Protein 3ULJ (pdb70)

Foldseek 3Di:
DDKWKFKAFFQDKDLVVFKGWGFTQGTPRHGDPHTDIEIEGQVQFFDDDRGIADHGAIKIFIWDQDPVGIYTRHIAGPPRHGHDDDD/DVDDDKWKFKFFFQDKDLVVQKGWGFTQGTPNRGDPHTDIEIEGQVQFFDDDRGIAAGGAIKIFIWDQDPVGIYTNHIAHPPRHGHDHHD

Nearest PDB structures (foldseek):
  4a76-assembly3_E  TM=9.888E-01  e=3.607E-15  Xenopus tropicalis
  4a4i-assembly1_A  TM=9.992E-01  e=1.138E-14  Homo sapiens
  3ts2-assembly1_B  TM=9.779E-01  e=1.491E-13  Mus musculus
  5udz-assembly2_B  TM=9.769E-01  e=5.251E-13  Homo sapiens
  3trz-assembly3_F  TM=9.762E-01  e=3.196E-12  Mus musculus

CATH classification: 2.40.50.140

Radius of gyration: 17.91 Å; Cα contacts (8 Å, |Δi|>4): 507; chains: 2; bounding box: 42×47×40 Å

Organism: Xenopus tropicalis (NCBI:txid8364)

InterPro domains:
  IPR001878 Zinc finger, CCHC-type [PF00098] (131-145)
  IPR001878 Zinc finger, CCHC-type [PS50158] (131-145)
  IPR001878 Zinc finger, CCHC-type [SM00343] (131-147)
  IPR001878 Zinc finger, CCHC-type [SM00343] (153-169)
  IPR002059 Cold-shock protein Csp, DNA-binding [PF00313] (35-104)
  IPR002059 Cold-shock protein Csp, DNA-binding [PR00050] (35-50)
  IPR002059 Cold-shock protein Csp, DNA-binding [PR00050] (78-96)
  IPR002059 Cold-shock protein Csp, DNA-binding [PS51857] (32-104)
  IPR002059 Cold-shock protein Csp, DNA-binding [cd04458] (35-104)
  IPR011129 Cold-shock domain [SM00357] (34-105)
  IPR012340 Nucleic acid-binding, OB-fold [G3DSA:2.40.50.140] (24-113)
  IPR012340 Nucleic acid-binding, OB-fold [SSF50249] (32-103)
  IPR036875 Zinc finger, CCHC-type superfamily [SSF57756] (125-170)
  IPR051373 Lin-28 homolog RNA-binding protein [PTHR46109] (3-253)
  IPR054081 Lin-28A-like, second zinc knuckle [PF21890] (151-182)

B-factor: mean 16.85, std 11.48, range [4.29, 84.75]

Structure (mmCIF, N/CA/C/O backbone):
data_3ULJ
#
_entry.id   3ULJ
#
_cell.length_a   52.620
_cell.length_b   52.620
_cell.length_c   137.336
_cell.angle_alpha   90.000
_cell.angle_beta   90.000
_cell.angle_gamma   120.000
#
_symmetry.space_group_name_H-M   'P 31 2 1'
#
loop_
_entity.id
_entity.type
_entity.pdbx_description
1 polymer 'Lin28b, DNA-binding protein'
2 non-polymer 'ACETATE ION'
3 non-polymer GLYCEROL
4 water water
#
loop_
_atom_site.group_PDB
_atom_site.id
_atom_site.type_symbol
_atom_site.label_atom_id
_atom_site.label_alt_id
_atom_site.label_comp_id
_atom_site.label_asym_id
_atom_site.label_entity_id
_atom_site.label_seq_id
_atom_site.pdbx_PDB_ins_code
_atom_site.Cartn_x
_atom_site.Cartn_y
_atom_site.Cartn_z
_atom_site.occupancy
_atom_site.B_iso_or_equiv
_atom_site.auth_seq_id
_atom_site.auth_comp_id
_atom_site.auth_asym_id
_atom_site.auth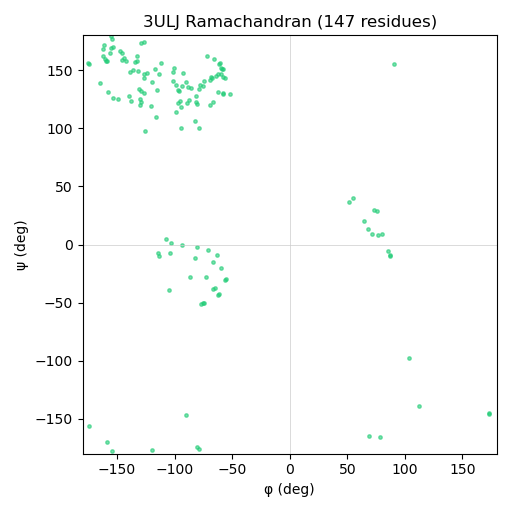_atom_id
_atom_site.pdbx_PDB_model_num
ATOM 1 N N . PRO A 1 4 ? -22.669 39.498 1.111 0.50 24.80 28 PRO A N 1
ATOM 2 C CA . PRO A 1 4 ? -21.977 38.250 1.421 0.50 23.11 28 PRO A CA 1
ATOM 3 C C . PRO A 1 4 ? -22.263 37.741 2.833 0.50 17.87 28 PRO A C 1
ATOM 4 O O . PRO A 1 4 ? -22.534 38.503 3.742 0.50 20.68 28 PRO A O 1
ATOM 8 N N . GLN A 1 5 ? -22.230 36.433 3.003 1.00 18.10 29 GLN A N 1
ATOM 9 C CA . GLN A 1 5 ? -22.340 35.828 4.324 1.00 13.24 29 GLN A CA 1
ATOM 10 C C . GLN A 1 5 ? -21.329 36.449 5.293 1.00 11.60 29 GLN A C 1
ATOM 11 O O . GLN A 1 5 ? -20.135 36.511 5.005 1.00 13.09 29 GLN A O 1
ATOM 17 N N . VAL A 1 6 ? -21.813 36.875 6.449 1.00 11.20 30 VAL A N 1
ATOM 18 C CA . VAL A 1 6 ? -20.927 37.343 7.496 1.00 10.46 30 VAL A CA 1
ATOM 19 C C . VAL A 1 6 ? -20.384 36.125 8.245 1.00 9.02 30 VAL A C 1
ATOM 20 O O . VAL A 1 6 ? -21.158 35.272 8.688 1.00 10.64 30 VAL A O 1
ATOM 24 N N . LEU A 1 7 ? -19.064 36.063 8.372 1.00 8.92 31 LEU A N 1
ATOM 25 C CA . LEU A 1 7 ? -18.335 34.987 9.011 1.00 8.48 31 LEU A CA 1
ATOM 26 C C . LEU A 1 7 ? -17.717 35.508 10.293 1.00 8.23 31 LEU A C 1
ATOM 27 O O . LEU A 1 7 ? -17.469 36.712 10.421 1.00 8.88 31 LEU A O 1
ATOM 32 N N . ARG A 1 8 ? -17.437 34.621 11.241 1.00 8.11 32 ARG A N 1
ATOM 33 C CA A ARG A 1 8 ? -16.906 34.954 12.557 0.50 8.60 32 ARG A CA 1
ATOM 34 C CA B ARG A 1 8 ? -16.867 35.003 12.519 0.50 8.39 32 ARG A CA 1
ATOM 35 C C . ARG A 1 8 ? -15.598 34.223 12.806 1.00 7.55 32 ARG A C 1
ATOM 36 O O . ARG A 1 8 ? -15.514 33.009 12.544 1.00 8.70 32 ARG A O 1
ATOM 51 N N . GLY A 1 9 ? -14.616 34.906 13.361 1.00 7.91 33 GLY A N 1
ATOM 52 C CA . GLY A 1 9 ? -13.385 34.264 13.746 1.00 8.82 33 GLY A CA 1
ATOM 53 C C . GLY A 1 9 ? -12.678 35.001 14.845 1.00 7.38 33 GLY A C 1
ATOM 54 O O . GLY A 1 9 ? -13.127 36.042 15.331 1.00 8.04 33 GLY A O 1
ATOM 55 N N . SER A 1 10 ? -11.546 34.439 15.240 1.00 7.56 34 SER A N 1
ATOM 56 C CA . SER A 1 10 ? -10.689 35.094 16.217 1.00 7.66 34 SER A CA 1
ATOM 57 C C . SER A 1 10 ? -9.241 34.768 15.878 1.00 7.32 34 SER A C 1
ATOM 58 O O . SER A 1 10 ? -8.967 33.864 15.071 1.00 7.81 34 SER A O 1
ATOM 61 N N . GLY A 1 11 ? -8.326 35.519 16.455 1.00 7.14 35 GLY A N 1
ATOM 62 C CA . GLY A 1 11 ? -6.932 35.337 16.154 1.00 8.08 35 GLY A CA 1
ATOM 63 C C . GLY A 1 11 ? -6.126 36.426 16.803 1.00 7.02 35 GLY A C 1
ATOM 64 O O . GLY A 1 11 ? -6.474 36.902 17.889 1.00 7.86 35 GLY A O 1
ATOM 65 N N . HIS A 1 12 ? -5.057 36.836 16.138 1.00 7.51 36 HIS A N 1
ATOM 66 C CA . HIS A 1 12 ? -4.219 37.907 16.656 1.00 7.50 36 HIS A CA 1
ATOM 67 C C . HIS A 1 12 ? -3.717 38.757 15.515 1.00 7.41 36 HIS A C 1
ATOM 68 O O . HIS A 1 12 ? -3.699 38.331 14.354 1.00 8.18 36 HIS A O 1
ATOM 75 N N . CYS A 1 13 ? -3.282 39.972 15.827 1.00 7.69 37 CYS A N 1
ATOM 76 C CA . CYS A 1 13 ? -2.707 40.821 14.790 1.00 7.76 37 CYS A CA 1
ATOM 77 C C . CYS A 1 13 ? -1.363 40.260 14.329 1.00 7.84 37 CYS A C 1
ATOM 78 O O . CYS A 1 13 ? -0.453 40.070 15.125 1.00 9.08 37 CYS A O 1
ATOM 81 N N . LYS A 1 14 ? -1.279 39.944 13.045 1.00 8.02 38 LYS A N 1
ATOM 82 C CA . LYS A 1 14 ? -0.045 39.464 12.446 1.00 8.31 38 LYS A CA 1
ATOM 83 C C . LYS A 1 14 ? 0.948 40.613 12.249 1.00 8.49 38 LYS A C 1
ATOM 84 O O . LYS A 1 14 ? 2.102 40.524 12.660 1.00 10.59 38 LYS A O 1
ATOM 90 N N . TRP A 1 15 ? 0.489 41.693 11.636 1.00 8.12 39 TRP A N 1
ATOM 91 C CA . TRP A 1 15 ? 1.230 42.932 11.479 1.00 8.35 39 TRP A CA 1
ATOM 92 C C . TRP A 1 15 ? 0.217 44.007 11.148 1.00 7.88 39 TRP A C 1
ATOM 93 O O . TRP A 1 15 ? -0.909 43.734 10.720 1.00 8.13 39 TRP A O 1
ATOM 104 N N . PHE A 1 16 ? 0.625 45.259 11.328 1.00 8.70 40 PHE A N 1
ATOM 105 C CA . PHE A 1 16 ? -0.229 46.385 11.010 1.00 8.57 40 PHE A CA 1
ATOM 106 C C . PHE A 1 16 ? 0.614 47.557 10.581 1.00 9.63 40 PHE A C 1
ATOM 107 O O . PHE A 1 16 ? 1.506 47.947 11.308 1.00 14.13 40 PHE A O 1
ATOM 115 N N . ASN A 1 17 ? 0.321 48.081 9.401 1.00 9.02 41 ASN A N 1
ATOM 116 C CA . ASN A 1 17 ? 1.006 49.230 8.853 1.00 10.29 41 ASN A CA 1
ATOM 117 C C . ASN A 1 17 ? 0.175 50.463 9.215 1.00 9.24 41 ASN A C 1
ATOM 118 O O . ASN A 1 17 ? -0.841 50.771 8.602 1.00 9.72 41 ASN A O 1
ATOM 123 N N . VAL A 1 18 ? 0.612 51.165 10.254 1.00 10.49 42 VAL A N 1
ATOM 124 C CA . VAL A 1 18 ? -0.126 52.286 10.789 1.00 10.64 42 VAL A CA 1
ATOM 125 C C . VAL A 1 18 ? -0.277 53.401 9.759 1.00 9.78 42 VAL A C 1
ATOM 126 O O . VAL A 1 18 ? -1.367 53.969 9.585 1.00 11.29 42 VAL A O 1
ATOM 130 N N . ARG A 1 19 ? 0.799 53.701 9.056 1.00 10.24 43 ARG A N 1
ATOM 131 C CA A ARG A 1 19 ? 0.784 54.734 8.058 0.50 10.22 43 ARG A CA 1
ATOM 132 C CA B ARG A 1 19 ? 0.767 54.755 8.067 0.50 10.41 43 ARG A CA 1
ATOM 133 C C . ARG A 1 19 ? -0.217 54.453 6.942 1.00 9.64 43 ARG A C 1
ATOM 134 O O . ARG A 1 19 ? -0.975 55.329 6.518 1.00 10.71 43 ARG A O 1
ATOM 149 N N . MET A 1 20 ? -0.210 53.219 6.441 1.00 10.14 44 MET A N 1
ATOM 150 C CA . MET A 1 20 ? -1.082 52.866 5.334 1.00 10.63 44 MET A CA 1
ATOM 151 C C . MET A 1 20 ? -2.496 52.530 5.770 1.00 9.74 44 MET A C 1
ATOM 152 O O . MET A 1 20 ? -3.382 52.429 4.916 1.00 11.19 44 MET A O 1
ATOM 157 N N . GLY A 1 21 ? -2.711 52.369 7.071 1.00 9.77 45 GLY A N 1
ATOM 158 C CA . GLY A 1 21 ? -4.039 52.130 7.590 1.00 9.32 45 GLY A CA 1
ATOM 159 C C . GLY A 1 21 ? -4.589 50.748 7.386 1.00 8.64 45 GLY A C 1
ATOM 160 O O . GLY A 1 21 ? -5.808 50.574 7.322 1.00 9.20 45 GLY A O 1
ATOM 161 N N . PHE A 1 22 ? -3.733 49.731 7.322 1.00 8.12 46 PHE A N 1
ATOM 162 C CA . PHE A 1 22 ? -4.201 48.367 7.197 1.00 8.16 46 PHE A CA 1
ATOM 163 C C . PHE A 1 22 ? -3.171 47.391 7.707 1.00 7.79 46 PHE A C 1
ATOM 164 O O . PHE A 1 22 ? -1.997 47.716 7.863 1.00 8.40 46 PHE A O 1
ATOM 172 N N . GLY A 1 23 ? -3.643 46.164 7.921 1.00 8.25 47 GLY A N 1
ATOM 173 C CA . GLY A 1 23 ? -2.784 45.102 8.374 1.00 8.17 47 GLY A CA 1
ATOM 174 C C . GLY A 1 23 ? -3.391 43.750 8.056 1.00 7.14 47 GLY A C 1
ATOM 175 O O . GLY A 1 23 ? -4.365 43.648 7.303 1.00 7.46 47 GLY A O 1
ATOM 176 N N . PHE A 1 24 ? -2.773 42.723 8.623 1.00 6.97 48 PHE A N 1
ATOM 177 C CA . PHE A 1 24 ? -3.269 41.364 8.561 1.00 7.08 48 PHE A CA 1
ATOM 178 C C . PHE A 1 24 ? -3.540 40.861 9.973 1.00 6.93 48 PHE A C 1
ATOM 179 O O . PHE A 1 24 ? -2.733 41.071 10.886 1.00 7.78 48 PHE A O 1
ATOM 187 N N . ILE A 1 25 ? -4.640 40.133 10.097 1.00 7.03 49 ILE A N 1
ATOM 188 C CA . ILE A 1 25 ? -4.912 39.289 11.262 1.00 7.00 49 ILE A CA 1
ATOM 189 C C . ILE A 1 25 ? -4.537 37.867 10.867 1.00 6.95 49 ILE A C 1
ATOM 190 O O . ILE A 1 25 ? -4.830 37.421 9.757 1.00 7.91 49 ILE A O 1
ATOM 195 N N . SER A 1 26 ? -3.877 37.157 11.777 1.00 7.20 50 SER A N 1
ATOM 196 C CA A SER A 1 26 ? -3.734 35.715 11.655 0.60 7.99 50 SER A CA 1
ATOM 197 C CA B SER A 1 26 ? -3.701 35.710 11.695 0.40 7.01 50 SER A CA 1
ATOM 198 C C . SER A 1 26 ? -4.917 35.076 12.362 1.00 7.09 50 SER A C 1
ATOM 199 O O . SER A 1 26 ? -5.028 35.137 13.583 1.00 7.82 50 SER A O 1
ATOM 204 N N . MET A 1 27 ? -5.836 34.533 11.571 1.00 7.27 51 MET A N 1
ATOM 205 C CA . MET A 1 27 ? -7.025 33.902 12.096 1.00 7.08 51 MET A CA 1
ATOM 206 C C . MET A 1 27 ? -6.673 32.483 12.529 1.00 7.48 51 MET A C 1
ATOM 207 O O . MET A 1 27 ? -6.195 31.687 11.730 1.00 8.58 51 MET A O 1
ATOM 212 N N . THR A 1 28 ? -6.929 32.190 13.800 1.00 7.59 52 THR A N 1
ATOM 213 C CA . THR A 1 28 ? -6.583 30.907 14.401 1.00 8.03 52 THR A CA 1
ATOM 214 C C . THR A 1 28 ? -7.807 30.102 14.817 1.00 8.27 52 THR A C 1
ATOM 215 O O . THR A 1 28 ? -7.642 28.937 15.200 1.00 10.11 52 THR A O 1
ATOM 219 N N . SER A 1 29 ? -9.008 30.673 14.747 1.00 8.24 53 SER A N 1
ATOM 220 C CA A SER A 1 29 ? -10.226 29.899 14.923 0.25 8.44 53 SER A CA 1
ATOM 221 C CA B SER A 1 29 ? -10.267 29.974 15.046 0.25 8.37 53 SER A CA 1
ATOM 222 C CA C SER A 1 29 ? -10.268 30.005 15.085 0.50 8.31 53 SER A CA 1
ATOM 223 C C . SER A 1 29 ? -11.364 30.555 14.165 1.00 7.92 53 SER A C 1
ATOM 224 O O . SER A 1 29 ? -11.345 31.747 13.852 1.00 8.04 53 SER A O 1
ATOM 231 N N . ARG A 1 30 ? -12.339 29.715 13.813 1.00 8.20 54 ARG A N 1
ATOM 232 C CA . ARG A 1 30 ? -13.527 30.096 13.057 1.00 8.01 54 ARG A CA 1
ATOM 233 C C . ARG A 1 30 ? -14.739 29.582 13.794 1.00 8.26 54 ARG A C 1
ATOM 234 O O . ARG A 1 30 ? -14.834 28.373 14.070 1.00 9.41 54 ARG A O 1
ATOM 242 N N . GLU A 1 31 ? -15.665 30.472 14.147 1.00 8.60 55 GLU A N 1
ATOM 243 C CA . GLU A 1 31 ? -16.872 30.061 14.857 1.00 8.84 55 GLU A CA 1
ATOM 244 C C . GLU A 1 31 ? -16.526 29.206 16.085 1.00 9.82 55 GLU A C 1
ATOM 245 O O . GLU A 1 31 ? -17.231 28.270 16.446 1.00 11.12 55 GLU A O 1
ATOM 251 N N . GLY A 1 32 ? -15.426 29.547 16.741 1.00 11.19 56 GLY A N 1
ATOM 252 C CA . GLY A 1 32 ? -14.992 28.855 17.933 1.00 13.12 56 GLY A CA 1
ATOM 253 C C . GLY A 1 32 ? -14.153 27.604 17.734 1.00 14.78 56 GLY A C 1
ATOM 254 O O . GLY A 1 32 ? -13.694 27.028 18.711 1.00 18.69 56 GLY A O 1
ATOM 255 N N . SER A 1 33 ? -13.970 27.168 16.500 1.00 13.00 57 SER A N 1
ATOM 256 C CA . SER A 1 33 ? -13.212 25.963 16.199 1.00 14.05 57 SER A CA 1
ATOM 257 C C . SER A 1 33 ? -11.791 26.291 15.814 1.00 13.02 57 SER A C 1
ATOM 258 O O . SER A 1 33 ? -11.575 27.051 14.867 1.00 11.90 57 SER A O 1
ATOM 261 N N . PRO A 1 34 ? -10.795 25.751 16.551 1.00 14.02 58 PRO A N 1
ATOM 262 C CA A PRO A 1 34 ? -9.421 26.110 16.200 0.50 13.43 58 PRO A CA 1
ATOM 263 C CA B PRO A 1 34 ? -9.397 26.057 16.242 0.50 14.49 58 PRO A CA 1
ATOM 264 C C . PRO A 1 34 ? -9.017 25.546 14.862 1.00 13.31 58 PRO A C 1
ATOM 265 O O . PRO A 1 34 ? -9.414 24.450 14.477 1.00 18.95 58 PRO A O 1
ATOM 272 N N . LEU A 1 35 ? -8.241 26.327 14.141 1.00 12.34 59 LEU A N 1
ATOM 273 C CA . LEU A 1 35 ? -7.707 25.926 12.843 1.00 12.91 59 LEU A CA 1
ATOM 274 C C . LEU A 1 35 ? -6.357 25.225 12.981 1.00 13.39 59 LEU A C 1
ATOM 275 O O . LEU A 1 35 ? -5.493 25.646 13.732 1.00 17.10 59 LEU A O 1
ATOM 280 N N . GLU A 1 36 ? -6.159 24.187 12.189 1.00 16.36 60 GLU A N 1
ATOM 281 C CA . GLU A 1 36 ? -4.871 23.531 12.091 1.00 18.30 60 GLU A CA 1
ATOM 282 C C . GLU A 1 36 ? -3.867 24.455 11.461 1.00 19.05 60 GLU A C 1
ATOM 283 O O . GLU A 1 36 ? -2.705 24.431 11.847 1.00 20.82 60 GLU A O 1
ATOM 289 N N . ASN A 1 37 ? -4.339 25.211 10.465 1.00 19.40 61 ASN A N 1
ATOM 290 C CA . ASN A 1 37 ? -3.547 26.074 9.616 1.00 18.98 61 ASN A CA 1
ATOM 291 C C . ASN A 1 37 ? -4.150 27.478 9.677 1.00 18.07 61 ASN A C 1
ATOM 292 O O . ASN A 1 37 ? -5.135 27.770 8.992 1.00 18.33 61 ASN A O 1
ATOM 297 N N . PRO A 1 38 ? -3.578 28.334 10.521 1.00 16.35 62 PRO A N 1
ATOM 298 C CA . PRO A 1 38 ? -4.018 29.759 10.507 1.00 15.25 62 PRO A CA 1
ATOM 299 C C . PRO A 1 38 ? -3.874 30.456 9.177 1.00 13.43 62 PRO A C 1
ATOM 300 O O . PRO A 1 38 ? -2.993 30.122 8.372 1.00 13.21 62 PRO A O 1
ATOM 304 N N . VAL A 1 39 ? -4.751 31.424 8.961 1.00 10.41 63 VAL A N 1
ATOM 305 C CA . VAL A 1 39 ? -4.871 32.045 7.683 1.00 9.16 63 VAL A CA 1
ATOM 306 C C . VAL A 1 39 ? -4.976 33.558 7.826 1.00 8.04 63 VAL A C 1
ATOM 307 O O . VAL A 1 39 ? -5.489 34.100 8.815 1.00 9.24 63 VAL A O 1
ATOM 311 N N . ASP A 1 40 ? -4.485 34.257 6.813 1.00 7.61 64 ASP A N 1
ATOM 312 C CA . ASP A 1 40 ? -4.512 35.700 6.816 1.00 7.43 64 ASP A CA 1
ATOM 313 C C . ASP A 1 40 ? -5.900 36.258 6.542 1.00 7.26 64 ASP A C 1
ATOM 314 O O . ASP A 1 40 ? -6.630 35.784 5.648 1.00 7.61 64 ASP A O 1
ATOM 319 N N . VAL A 1 41 ? -6.236 37.323 7.262 1.00 6.99 65 VAL A N 1
ATOM 320 C CA . VAL A 1 41 ? -7.453 38.105 7.051 1.00 6.97 65 VAL A CA 1
ATOM 321 C C . VAL A 1 41 ? -7.023 39.571 6.977 1.00 6.68 65 VAL A C 1
ATOM 322 O O . VAL A 1 41 ? -6.383 40.086 7.886 1.00 7.64 65 VAL A O 1
ATOM 326 N N . PHE A 1 42 ? -7.390 40.252 5.890 1.00 6.87 66 PHE A N 1
ATOM 327 C CA . PHE A 1 42 ? -7.075 41.678 5.759 1.00 7.06 66 PHE A CA 1
ATOM 328 C C . PHE A 1 42 ? -7.886 42.479 6.765 1.00 6.88 66 PHE A C 1
ATOM 329 O O . PHE A 1 42 ? -9.052 42.169 7.018 1.00 7.49 66 PHE A O 1
ATOM 337 N N . VAL A 1 43 ? -7.279 43.532 7.302 1.00 6.62 67 VAL A N 1
ATOM 338 C CA . VAL A 1 43 ? -8.001 44.441 8.177 1.00 7.67 67 VAL A CA 1
ATOM 339 C C . VAL A 1 43 ? -7.653 45.891 7.878 1.00 7.37 67 VAL A C 1
ATOM 340 O O . VAL A 1 43 ? -6.502 46.297 7.942 1.00 8.59 67 VAL A O 1
ATOM 344 N N . HIS A 1 44 ? -8.670 46.689 7.577 1.00 7.98 68 HIS A N 1
ATOM 345 C CA . HIS A 1 44 ? -8.514 48.119 7.389 1.00 8.10 68 HIS A CA 1
ATOM 346 C C . HIS A 1 44 ? -8.773 48.854 8.694 1.00 7.98 68 HIS A C 1
ATOM 347 O O . HIS A 1 44 ? -9.611 48.449 9.497 1.00 8.36 68 HIS A O 1
ATOM 354 N N . GLN A 1 45 ? -8.075 49.977 8.896 1.00 8.16 69 GLN A N 1
ATOM 355 C CA . GLN A 1 45 ? -8.209 50.739 10.145 1.00 8.52 69 GLN A CA 1
ATOM 356 C C . GLN A 1 45 ? -9.644 51.150 10.432 1.00 8.76 69 GLN A C 1
ATOM 357 O O . GLN A 1 45 ? -10.035 51.274 11.591 1.00 9.24 69 GLN A O 1
ATOM 363 N N . SER A 1 46 ? -10.433 51.370 9.387 1.00 8.92 70 SER A N 1
ATOM 36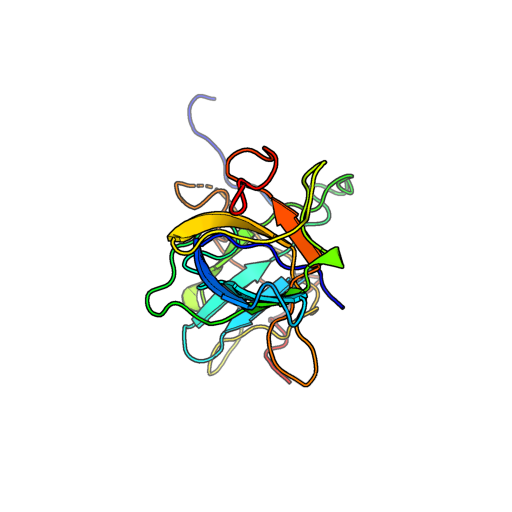4 C CA . SER A 1 46 ? -11.801 51.811 9.570 1.00 10.24 70 SER A CA 1
ATOM 365 C C . SER A 1 46 ? -12.694 50.762 10.228 1.00 9.92 70 SER A C 1
ATOM 366 O O . SER A 1 46 ? -13.801 51.075 10.652 1.00 12.31 70 SER A O 1
ATOM 369 N N . LYS A 1 47 ? -12.237 49.515 10.277 1.00 8.98 71 LYS A N 1
ATOM 370 C CA . LYS A 1 47 ? -13.021 48.411 10.842 1.00 8.90 71 LYS A CA 1
ATOM 371 C C . LYS A 1 47 ? -12.716 48.161 12.318 1.00 8.75 71 LYS A C 1
ATOM 372 O O . LYS A 1 47 ? -13.311 47.267 12.901 1.00 9.90 71 LYS A O 1
ATOM 378 N N . LEU A 1 48 ? -11.802 48.920 12.912 1.00 8.74 72 LEU A N 1
ATOM 379 C CA . LEU A 1 48 ? -11.348 48.660 14.270 1.00 8.87 72 LEU A CA 1
ATOM 380 C C . LEU A 1 48 ? -12.241 49.355 15.290 1.00 9.49 72 LEU A C 1
ATOM 381 O O . LEU A 1 48 ? -12.390 50.580 15.258 1.00 11.60 72 LEU A O 1
ATOM 386 N N . TYR A 1 49 ? -12.789 48.581 16.217 1.00 9.48 73 TYR A N 1
ATOM 387 C CA . TYR A 1 49 ? -13.579 49.102 17.314 1.00 11.11 73 TYR A CA 1
ATOM 388 C C . TYR A 1 49 ? -12.649 49.575 18.417 1.00 10.67 73 TYR A C 1
ATOM 389 O O . TYR A 1 49 ? -12.052 48.772 19.128 1.00 11.42 73 TYR A O 1
ATOM 398 N N . MET A 1 50 ? -12.535 50.887 18.542 1.00 11.48 74 MET A N 1
ATOM 399 C CA . MET A 1 50 ? -11.741 51.557 19.555 1.00 12.22 74 MET A CA 1
ATOM 400 C C . MET A 1 50 ? -11.996 53.041 19.417 1.00 13.15 74 MET A C 1
ATOM 401 O O . MET A 1 50 ? -12.385 53.521 18.346 1.00 15.50 74 MET A O 1
ATOM 406 N N . GLU A 1 51 ? -11.803 53.769 20.502 1.00 14.27 75 GLU A N 1
ATOM 407 C CA . GLU A 1 51 ? -12.119 55.201 20.507 1.00 17.16 75 GLU A CA 1
ATOM 408 C C . GLU A 1 51 ? -11.024 56.091 20.023 1.00 18.75 75 GLU A C 1
ATOM 409 O O . GLU A 1 51 ? -11.282 57.213 19.585 1.00 25.97 75 GLU A O 1
ATOM 415 N N . GLY A 1 52 ? -9.784 55.678 20.180 1.00 17.66 76 GLY A N 1
ATOM 416 C CA . GLY A 1 52 ? -8.707 56.619 19.803 1.00 21.22 76 GLY A CA 1
ATOM 417 C C . GLY A 1 52 ? -8.227 56.536 18.357 1.00 19.93 76 GLY A C 1
ATOM 418 O O . GLY A 1 52 ? -8.962 56.195 17.416 1.00 20.91 76 GLY A O 1
ATOM 419 N N . PHE A 1 53 ? -6.950 56.793 18.190 1.00 16.79 77 PHE A N 1
ATOM 420 C CA . PHE A 1 53 ? -6.294 56.533 16.920 1.00 14.51 77 PHE A CA 1
ATOM 421 C C . PHE A 1 53 ? -6.362 55.034 16.619 1.00 14.19 77 PHE A C 1
ATOM 422 O O . PHE A 1 53 ? -6.059 54.240 17.502 1.00 17.87 77 PHE A O 1
ATOM 430 N N . ARG A 1 54 ? -6.773 54.663 15.405 1.00 11.61 78 ARG A N 1
ATOM 431 C CA . ARG A 1 54 ? -7.057 53.270 15.077 1.00 10.99 78 ARG A CA 1
ATOM 432 C C . ARG A 1 54 ? -5.859 52.575 14.447 1.00 10.49 78 ARG A C 1
ATOM 433 O O . ARG A 1 54 ? -5.386 52.942 13.382 1.00 11.47 78 ARG A O 1
ATOM 441 N N . SER A 1 55 ? -5.384 51.541 15.149 1.00 10.31 79 SER A N 1
ATOM 442 C CA . SER A 1 55 ? -4.408 50.604 14.639 1.00 10.38 79 SER A CA 1
ATOM 443 C C . SER A 1 55 ? -4.491 49.361 15.508 1.00 9.58 79 SER A C 1
ATOM 444 O O . SER A 1 55 ? -5.152 49.351 16.536 1.00 10.58 79 SER A O 1
ATOM 447 N N . LEU A 1 56 ? -3.791 48.315 15.089 1.00 9.72 80 LEU A N 1
ATOM 448 C CA . LEU A 1 56 ? -3.570 47.141 15.916 1.00 9.47 80 LEU A CA 1
ATOM 449 C C . LEU A 1 56 ? -2.110 47.022 16.274 1.00 10.59 80 LEU A C 1
ATOM 450 O O . LEU A 1 56 ? -1.236 47.397 15.487 1.00 12.04 80 LEU A O 1
ATOM 455 N N . LYS A 1 57 ? -1.867 46.502 17.470 1.00 11.19 81 LYS A N 1
ATOM 456 C CA . LYS A 1 57 ? -0.550 46.146 17.944 1.00 12.77 81 LYS A CA 1
ATOM 457 C C . LYS A 1 57 ? -0.241 44.722 17.522 1.00 11.31 81 LYS A C 1
ATOM 458 O O . LYS A 1 57 ? -1.066 43.829 17.701 1.00 10.76 81 LYS A O 1
ATOM 464 N N . GLU A 1 58 ? 0.958 44.474 17.018 1.00 13.20 82 GLU A N 1
ATOM 465 C CA A GLU A 1 58 ? 1.379 43.138 16.662 0.50 12.62 82 GLU A CA 1
ATOM 466 C CA B GLU A 1 58 ? 1.387 43.119 16.680 0.50 12.87 82 GLU A CA 1
ATOM 467 C C . GLU A 1 58 ? 1.152 42.201 17.849 1.00 11.48 82 GLU A C 1
ATOM 468 O O . GLU A 1 58 ? 1.564 42.496 18.977 1.00 12.70 82 GLU A O 1
ATOM 479 N N . GLY A 1 59 ? 0.504 41.079 17.583 1.00 10.45 83 GLY A N 1
ATOM 480 C CA . GLY A 1 59 ? 0.246 40.082 18.580 1.00 11.13 83 GLY A CA 1
ATOM 481 C C . GLY A 1 59 ? -1.010 40.254 19.397 1.00 10.35 83 GLY A C 1
ATOM 482 O O . GLY A 1 59 ? -1.377 39.359 20.145 1.00 10.83 83 GLY A O 1
ATOM 483 N N . GLU A 1 60 ? -1.690 41.389 19.306 1.00 9.42 84 GLU A N 1
ATOM 484 C CA . GLU A 1 60 ? -2.857 41.571 20.181 1.00 9.35 84 GLU A CA 1
ATOM 485 C C . GLU A 1 60 ? -3.960 40.620 19.746 1.00 8.27 84 GLU A C 1
ATOM 486 O O . GLU A 1 60 ? -4.198 40.431 18.554 1.00 8.61 84 GLU A O 1
ATOM 492 N N . PRO A 1 61 ? -4.674 40.054 20.715 1.00 8.65 85 PRO A N 1
ATOM 493 C CA . PRO A 1 61 ? -5.753 39.102 20.407 1.00 8.45 85 PRO A CA 1
ATOM 494 C C . PRO A 1 61 ? -6.996 39.847 19.945 1.00 8.29 85 PRO A C 1
ATOM 495 O O . PRO A 1 61 ? -7.364 40.877 20.509 1.00 9.36 85 PRO A O 1
ATOM 499 N N . VAL A 1 62 ? -7.637 39.325 18.909 1.00 7.63 86 VAL A N 1
ATOM 500 C CA . VAL A 1 62 ? -8.803 39.952 18.325 1.00 7.38 86 VAL A CA 1
ATOM 501 C C . VAL A 1 62 ? -9.925 38.949 18.098 1.00 7.36 86 VAL A C 1
ATOM 502 O O . VAL A 1 62 ? -9.703 37.728 17.974 1.00 8.23 86 VAL A O 1
ATOM 506 N N . GLU A 1 63 ? -11.135 39.495 18.006 1.00 7.74 87 GLU A N 1
ATOM 507 C CA . GLU A 1 63 ? -12.355 38.800 17.594 1.00 8.01 87 GLU A CA 1
ATOM 508 C C . GLU A 1 63 ? -12.935 39.617 16.463 1.00 7.61 87 GLU A C 1
ATOM 509 O O . GLU A 1 63 ? -12.857 40.854 16.490 1.00 9.20 87 GLU A O 1
ATOM 515 N N . PHE A 1 64 ? -13.513 38.978 15.457 1.00 7.63 88 PHE A N 1
ATOM 516 C CA . PHE A 1 64 ? -13.944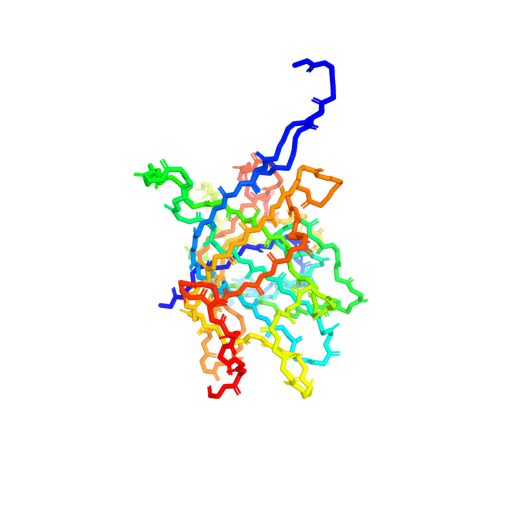 39.768 14.315 1.00 7.39 88 PHE A CA 1
ATOM 517 C C . PHE A 1 64 ? -14.999 39.054 13.511 1.00 7.44 88 PHE A C 1
ATOM 518 O O . PHE A 1 64 ? -15.114 37.817 13.510 1.00 8.58 88 PHE A O 1
ATOM 526 N N . THR A 1 65 ? -15.745 39.860 12.770 1.00 7.65 89 THR A N 1
ATOM 527 C CA . THR A 1 65 ? -16.539 39.404 11.661 1.00 8.01 89 THR A CA 1
ATOM 528 C C . THR A 1 65 ? -15.780 39.714 10.373 1.00 7.61 89 THR A C 1
ATOM 529 O O . THR A 1 65 ? -14.981 40.654 10.322 1.00 8.35 89 THR A O 1
ATOM 533 N N . PHE A 1 66 ? -16.024 38.911 9.346 1.00 7.73 90 PHE A N 1
ATOM 534 C CA . PHE A 1 66 ? -15.326 39.047 8.083 1.00 7.97 90 PHE A CA 1
ATOM 535 C C . PHE A 1 66 ? -16.188 38.500 6.968 1.00 7.75 90 PHE A C 1
ATOM 536 O O . PHE A 1 66 ? -17.206 37.845 7.201 1.00 8.92 90 PHE A O 1
ATOM 544 N N . LYS A 1 67 ? -15.753 38.748 5.744 1.00 8.72 91 LYS A N 1
ATOM 545 C CA . LYS A 1 67 ? -16.406 38.262 4.551 1.00 9.60 91 LYS A CA 1
ATOM 546 C C . LYS A 1 67 ? -15.374 37.665 3.622 1.00 9.06 91 LYS A C 1
ATOM 547 O O . LYS A 1 67 ? -14.166 37.940 3.714 1.00 9.44 91 LYS A O 1
ATOM 553 N N . LYS A 1 68 ? -15.860 36.864 2.692 1.00 10.11 92 LYS A N 1
ATOM 554 C CA . LYS A 1 68 ? -15.078 36.363 1.579 1.00 11.52 92 LYS A CA 1
ATOM 555 C C . LYS A 1 68 ? -15.320 37.274 0.391 1.00 13.55 92 LYS A C 1
ATOM 556 O O . LYS A 1 68 ? -16.438 37.482 -0.016 1.00 22.73 92 LYS A O 1
ATOM 562 N N . SER A 1 69 ? -14.265 37.821 -0.158 1.00 12.70 93 SER A N 1
ATOM 563 C CA . SER A 1 69 ? -14.311 38.640 -1.329 1.00 14.73 93 SER A CA 1
ATOM 564 C C . SER A 1 69 ? -13.478 38.001 -2.424 1.00 12.74 93 SER A C 1
ATOM 565 O O . SER A 1 69 ? -12.886 36.936 -2.244 1.00 11.98 93 SER A O 1
ATOM 568 N N . SER A 1 70 ? -13.374 38.694 -3.560 1.00 13.61 94 SER A N 1
ATOM 569 C CA . SER A 1 70 ? -12.522 38.256 -4.652 1.00 12.72 94 SER A CA 1
ATOM 570 C C . SER A 1 70 ? -11.029 38.220 -4.307 1.00 10.51 94 SER A C 1
ATOM 571 O O . SER A 1 70 ? -10.239 37.719 -5.098 1.00 10.90 94 SER A O 1
ATOM 574 N N . LYS A 1 71 ? -10.662 38.754 -3.149 1.00 9.95 95 LYS A N 1
ATOM 575 C CA . LYS A 1 71 ? -9.285 38.798 -2.676 1.00 10.08 95 LYS A CA 1
ATOM 576 C C . LYS A 1 71 ? -8.975 37.777 -1.580 1.00 9.14 95 LYS A C 1
ATOM 577 O O . LYS A 1 71 ? -7.824 37.622 -1.179 1.00 9.74 95 LYS A O 1
ATOM 583 N N . GLY A 1 72 ? -10.005 37.090 -1.090 1.00 9.07 96 GLY A N 1
ATOM 584 C CA . GLY A 1 72 ? -9.902 36.211 0.057 1.00 8.97 96 GLY A CA 1
ATOM 585 C C . GLY A 1 72 ? -10.693 36.792 1.228 1.00 9.85 96 GLY A C 1
ATOM 586 O O . GLY A 1 72 ? -11.780 37.290 1.044 1.00 18.73 96 GLY A O 1
ATOM 587 N N . PHE A 1 73 ? -10.178 36.723 2.439 1.00 7.71 97 PHE A N 1
ATOM 588 C CA . PHE A 1 73 ? -10.941 37.134 3.612 1.00 7.71 97 PHE A CA 1
ATOM 589 C C . PHE A 1 73 ? -10.609 38.567 4.019 1.00 7.52 97 PHE A C 1
ATOM 590 O O . PHE A 1 73 ? -9.438 38.935 4.139 1.00 7.94 97 PHE A O 1
ATOM 598 N N . GLU A 1 74 ? -11.654 39.368 4.250 1.00 7.65 98 GLU A N 1
ATOM 599 C CA . GLU A 1 74 ? -11.525 40.779 4.643 1.00 8.00 98 GLU A CA 1
ATOM 600 C C . GLU A 1 74 ? -12.413 41.053 5.846 1.00 7.37 98 GLU A C 1
ATOM 601 O O . GLU A 1 74 ? -13.586 40.689 5.876 1.00 8.00 98 GLU A O 1
ATOM 607 N N . SER A 1 75 ? -11.867 41.726 6.835 1.00 7.91 99 SER A N 1
ATOM 608 C CA A SER A 1 75 ? -12.548 42.069 8.078 0.70 7.72 99 SER A CA 1
ATOM 609 C CA B SER A 1 75 ? -12.653 41.924 8.021 0.30 8.01 99 SER A CA 1
ATOM 610 C C . SER A 1 75 ? -13.686 43.046 7.869 1.00 7.84 99 SER A C 1
ATOM 611 O O . SER A 1 75 ? -13.544 44.014 7.103 1.00 8.88 99 SER A O 1
ATOM 616 N N . LEU A 1 76 ? -14.763 42.870 8.628 1.00 7.79 100 LEU A N 1
ATOM 617 C CA . LEU A 1 76 ? -15.899 43.785 8.691 1.00 8.34 100 LEU A CA 1
ATOM 618 C C . LEU A 1 76 ? -15.928 44.608 9.965 1.00 8.18 100 LEU A C 1
ATOM 619 O O . LEU A 1 76 ? -16.254 45.782 9.944 1.00 9.84 100 LEU A O 1
ATOM 624 N N . ARG A 1 77 ? -15.587 43.993 11.094 1.00 8.22 101 ARG A N 1
ATOM 625 C CA . ARG A 1 77 ? -15.562 44.658 12.401 1.00 8.56 101 ARG A CA 1
ATOM 626 C C . ARG A 1 77 ? -14.633 43.845 13.287 1.00 7.79 101 ARG A C 1
ATOM 627 O O . ARG A 1 77 ? -14.763 42.625 13.371 1.00 9.73 101 ARG A O 1
ATOM 635 N N . VAL A 1 78 ? -13.715 44.536 13.945 1.00 7.63 102 VAL A N 1
ATOM 636 C CA . VAL A 1 78 ? -12.687 43.908 14.756 1.00 7.39 102 VAL A CA 1
ATOM 637 C C . VAL A 1 78 ? -12.691 44.496 16.152 1.00 7.67 102 VAL A C 1
ATOM 638 O O . VAL A 1 78 ? -12.660 45.717 16.301 1.00 8.78 102 VAL A O 1
ATOM 642 N N . THR A 1 79 ? -12.708 43.621 17.163 1.00 7.84 103 THR A N 1
ATOM 643 C CA . THR A 1 79 ? -12.612 44.008 18.557 1.00 8.71 103 THR A CA 1
ATOM 644 C C . THR A 1 79 ? -11.479 43.235 19.211 1.00 8.22 103 THR A C 1
ATOM 645 O O . THR A 1 79 ? -10.898 42.308 18.639 1.00 8.45 103 THR A O 1
ATOM 649 N N . GLY A 1 80 ? -11.215 43.587 20.468 1.00 9.11 104 GLY A N 1
ATOM 650 C CA . GLY A 1 80 ? -10.419 42.756 21.332 1.00 9.11 104 GLY A CA 1
ATOM 651 C C . GLY A 1 80 ? -11.250 41.611 21.919 1.00 9.92 104 GLY A C 1
ATOM 652 O O . GLY A 1 80 ? -12.439 41.424 21.590 1.00 10.64 104 GLY A O 1
ATOM 653 N N . PRO A 1 81 ? -10.648 40.847 22.826 1.00 11.18 105 PRO A N 1
ATOM 654 C CA . PRO A 1 81 ? -11.365 39.757 23.478 1.00 12.31 105 PRO A CA 1
ATOM 655 C C . PRO A 1 81 ? -12.608 40.254 24.191 1.00 10.86 105 PRO A C 1
ATOM 656 O O . PRO A 1 81 ? -12.591 41.321 24.800 1.00 11.51 105 PRO A O 1
ATOM 660 N N . GLY A 1 82 ? -13.650 39.441 24.169 1.00 12.37 106 GLY A N 1
ATOM 661 C CA . GLY A 1 82 ? -14.849 39.765 24.909 1.00 12.71 106 GLY A CA 1
ATOM 662 C C . GLY A 1 82 ? -15.545 41.017 24.415 1.00 11.82 106 GLY A C 1
ATOM 663 O O . GLY A 1 82 ? -16.327 41.602 25.156 1.00 13.79 106 GLY A O 1
ATOM 664 N N . GLY A 1 83 ? -15.280 41.432 23.177 1.00 11.82 107 GLY A N 1
ATOM 665 C CA . GLY A 1 83 ? -15.911 42.627 22.625 1.00 12.03 107 GLY A CA 1
ATOM 666 C C . GLY A 1 83 ? -15.316 43.923 23.144 1.00 11.46 107 GLY A C 1
ATOM 667 O O . GLY A 1 83 ? -15.857 44.980 22.895 1.00 13.21 107 GLY A O 1
ATOM 668 N N . ASN A 1 84 ? -14.216 43.847 23.884 1.00 10.82 108 ASN A N 1
ATOM 669 C CA . ASN A 1 84 ? -13.521 45.043 24.325 1.00 10.78 108 ASN A CA 1
ATOM 670 C C . ASN A 1 84 ? -12.930 45.792 23.158 1.00 10.82 108 ASN A C 1
ATOM 671 O O . ASN A 1 84 ? -12.705 45.224 22.093 1.00 11.22 108 ASN A O 1
ATOM 676 N N . PRO A 1 85 ? -12.629 47.083 23.329 1.00 11.27 109 PRO A N 1
ATOM 677 C CA . PRO A 1 85 ? -11.934 47.818 22.282 1.00 11.47 109 PRO A CA 1
ATOM 678 C C . PRO A 1 85 ? -10.594 47.164 21.975 1.00 11.15 109 PRO A C 1
ATOM 679 O O . PRO A 1 85 ? -9.955 46.582 22.838 1.00 12.87 109 PRO A O 1
ATOM 683 N N . CYS A 1 86 ? -10.152 47.309 20.735 1.00 10.50 110 CYS A N 1
ATOM 684 C CA . CYS A 1 86 ? -8.792 46.951 20.376 1.00 10.39 110 CYS A CA 1
ATOM 685 C C . CYS A 1 86 ? -7.811 47.801 21.161 1.00 11.18 110 CYS A C 1
ATOM 686 O O . CYS A 1 86 ? -8.133 48.904 21.576 1.00 12.68 110 CYS A O 1
ATOM 689 N N . LEU A 1 87 ? -6.611 47.291 21.336 1.00 12.56 111 LEU A N 1
ATOM 690 C CA A LEU A 1 87 ? -5.570 47.985 22.112 0.50 14.26 111 LEU A CA 1
ATOM 691 C CA B LEU A 1 87 ? -5.583 47.945 22.115 0.50 14.50 111 LEU A CA 1
ATOM 692 C C . LEU A 1 87 ? -4.852 49.033 21.307 1.00 14.58 111 LEU A C 1
ATOM 693 O O . LEU A 1 87 ? -4.704 50.172 21.748 1.00 18.44 111 LEU A O 1
ATOM 702 N N . GLY A 1 88 ? -4.387 48.657 20.127 1.00 13.63 112 GLY A N 1
ATOM 703 C CA . GLY A 1 88 ? -3.601 49.549 19.308 1.00 14.81 112 GLY A CA 1
ATOM 704 C C . GLY A 1 88 ? -2.244 49.821 19.908 1.00 15.47 112 GLY A C 1
ATOM 705 O O . GLY A 1 88 ? -1.790 49.184 20.851 1.00 15.76 112 GLY A O 1
ATOM 706 N N . ASN A 1 89 ? -1.620 50.852 19.386 1.00 21.01 113 ASN A N 1
ATOM 707 C CA . ASN A 1 89 ? -0.235 51.135 19.681 1.00 20.45 113 ASN A CA 1
ATOM 708 C C . ASN A 1 89 ? 0.011 52.342 20.585 1.00 20.15 113 ASN A C 1
ATOM 709 O O . ASN A 1 89 ? 1.170 52.683 20.834 1.00 27.64 113 ASN A O 1
ATOM 714 N N . GLU A 1 90 ? -1.034 52.986 21.103 0.50 15.07 114 GLU A N 1
ATOM 715 C CA . GLU A 1 90 ? -0.842 54.189 21.926 0.50 19.95 114 GLU A CA 1
ATOM 716 C C . GLU A 1 90 ? -0.928 53.865 23.427 0.50 21.67 114 GLU A C 1
ATOM 717 O O . GLU A 1 90 ? -1.093 52.704 23.803 0.50 25.33 114 GLU A O 1
ATOM 724 N N . GLY B 1 1 ? -35.140 16.354 31.537 1.00 19.47 25 GLY B N 1
ATOM 725 C CA . GLY B 1 1 ? -34.416 15.457 32.492 1.00 22.42 25 GLY B CA 1
ATOM 726 C C . GLY B 1 1 ? -32.957 15.847 32.570 1.00 18.25 25 GLY B C 1
ATOM 727 O O . GLY B 1 1 ? -32.552 16.815 31.933 1.00 15.83 25 GLY B O 1
ATOM 728 N N . SER B 1 2 ? -32.155 15.096 33.321 1.00 22.40 26 SER B N 1
ATOM 729 C CA A SER B 1 2 ? -30.735 15.410 33.402 0.50 23.17 26 SER B CA 1
ATOM 730 C CA B SER B 1 2 ? -30.722 15.356 33.421 0.50 23.86 26 SER B CA 1
ATOM 731 C C . SER B 1 2 ? -30.064 15.141 32.056 1.00 21.13 26 SER B C 1
ATOM 732 O O . SER B 1 2 ? -29.118 15.835 31.710 1.00 27.67 26 SER B O 1
ATOM 737 N N . ASP B 1 3 ? -30.559 14.145 31.304 1.00 19.80 27 ASP B N 1
ATOM 738 C CA . ASP B 1 3 ? -30.026 13.859 29.978 1.00 18.32 27 ASP B CA 1
ATOM 739 C C . ASP B 1 3 ? -30.481 14.921 28.984 1.00 17.67 27 ASP B C 1
ATOM 740 O O . ASP B 1 3 ? -31.665 15.222 28.931 1.00 19.41 27 ASP B O 1
ATOM 745 N N A PRO B 1 4 ? -29.470 15.535 28.303 0.50 19.92 28 PRO B N 1
ATOM 746 N N B PRO B 1 4 ? -29.641 15.347 28.044 0.50 15.53 28 PRO B N 1
ATOM 747 C CA A PRO B 1 4 ? -29.666 16.537 27.304 0.50 17.97 28 PRO B CA 1
ATOM 748 C CA B PRO B 1 4 ? -30.261 16.121 26.953 0.50 12.82 28 PRO B CA 1
ATOM 749 C C A PRO B 1 4 ? -30.189 15.805 26.130 0.50 15.27 28 PRO B C 1
ATOM 750 C C B PRO B 1 4 ? -31.305 15.371 26.100 0.50 11.35 28 PRO B C 1
ATOM 751 O O A PRO B 1 4 ? -30.106 14.574 26.046 0.50 16.69 28 PRO B O 1
ATOM 752 O O B PRO B 1 4 ? -31.287 14.141 25.989 0.50 12.93 28 PRO B O 1
ATOM 759 N N A GLN B 1 5 ? -30.714 16.562 25.205 0.50 15.66 29 GLN B N 1
ATOM 760 N N B GLN B 1 5 ? -32.200 16.131 25.486 0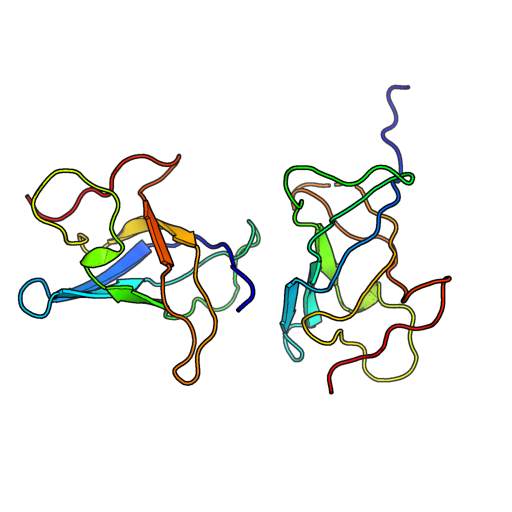.50 11.50 29 GLN B N 1
ATOM 761 C CA A GLN B 1 5 ? -31.366 15.951 24.110 0.50 16.71 29 GLN B CA 1
ATOM 762 C CA B GLN B 1 5 ? -33.162 15.601 24.515 0.50 11.15 29 GLN B CA 1
ATOM 763 C C A GLN B 1 5 ? -30.660 16.178 22.784 0.50 13.30 29 GLN B C 1
ATOM 764 C C B GLN B 1 5 ? -32.831 16.045 23.102 0.50 10.82 29 GLN B C 1
ATOM 765 O O A GLN B 1 5 ? -29.678 16.942 22.605 0.50 15.73 29 GLN B O 1
ATOM 766 O O B GLN B 1 5 ? -31.991 16.927 22.915 0.50 11.16 29 GLN B O 1
ATOM 777 N N A VAL B 1 6 ? -31.143 15.441 21.818 0.50 15.06 30 VAL B N 1
ATOM 778 N N B VAL B 1 6 ? -33.484 15.451 22.108 0.50 11.43 30 VAL B N 1
ATOM 779 C CA A VAL B 1 6 ? -30.840 15.778 20.473 0.50 15.11 30 VAL B CA 1
ATOM 780 C CA B VAL B 1 6 ? -33.119 15.714 20.731 0.50 10.81 30 VAL B CA 1
ATOM 781 C C A VAL B 1 6 ? -31.893 16.752 20.015 0.50 14.68 30 VAL B C 1
ATOM 782 C C B VAL B 1 6 ? -33.397 17.158 20.335 0.50 11.00 30 VAL B C 1
ATOM 783 O O A VAL B 1 6 ? -33.093 16.577 20.270 0.50 19.70 30 VAL B O 1
ATOM 784 O O B VAL B 1 6 ? -34.451 17.707 20.657 0.50 13.36 30 VAL B O 1
ATOM 791 N N A LEU B 1 7 ? -31.429 17.793 19.341 0.50 12.31 31 LEU B N 1
ATOM 792 N N B LEU B 1 7 ? -32.417 17.738 19.640 0.50 10.60 31 LEU B N 1
ATOM 793 C CA A LEU B 1 7 ? -32.299 18.889 18.966 0.50 13.31 31 LEU B CA 1
ATOM 794 C CA B LEU B 1 7 ? -32.493 19.068 19.079 0.50 11.20 31 LEU B CA 1
ATOM 795 C C A LEU B 1 7 ? -32.391 18.951 17.451 0.50 12.27 31 LEU B C 1
ATOM 796 C C B LEU B 1 7 ? -32.432 18.987 17.547 0.50 11.09 31 LEU B C 1
ATOM 797 O O A LEU B 1 7 ? -31.536 18.409 16.755 0.50 12.40 31 LEU B O 1
ATOM 798 O O B LEU B 1 7 ? -31.526 18.402 16.955 0.50 11.33 31 LEU B O 1
ATOM 807 N N . ARG B 1 8 ? -33.424 19.594 16.926 1.00 11.85 32 ARG B N 1
ATOM 808 C CA . ARG B 1 8 ? -33.577 19.700 15.486 1.00 11.45 32 ARG B CA 1
ATOM 809 C C . ARG B 1 8 ? -33.668 21.143 15.050 1.00 11.26 32 ARG B C 1
ATOM 810 O O . ARG B 1 8 ? -34.275 21.982 15.720 1.00 13.08 32 ARG B O 1
ATOM 818 N N . GLY B 1 9 ? -33.106 21.426 13.883 1.00 10.42 33 GLY B N 1
ATOM 819 C CA . GLY B 1 9 ? -33.151 22.759 13.341 1.00 11.04 33 GLY B CA 1
ATOM 820 C C . GLY B 1 9 ? -33.044 22.817 11.848 1.00 9.97 33 GLY B C 1
ATOM 821 O O . GLY B 1 9 ? -32.848 21.798 11.184 1.00 10.58 33 GLY B O 1
ATOM 822 N N . SER B 1 10 ? -33.145 24.023 11.307 1.00 9.88 34 SER B N 1
ATOM 823 C CA A SER B 1 10 ? -33.036 24.286 9.885 0.50 9.53 34 SER B CA 1
ATOM 824 C CA B SER B 1 10 ? -32.909 24.217 9.892 0.50 10.49 34 SER B CA 1
ATOM 825 C C . SER B 1 10 ? -32.195 25.530 9.676 1.00 9.40 34 SER B C 1
ATOM 826 O O . SER B 1 10 ? -32.111 26.397 10.560 1.00 10.12 34 SER B O 1
ATOM 831 N N . GLY B 1 11 ? -31.608 25.661 8.500 1.00 9.76 35 GLY B N 1
ATOM 832 C CA . GLY B 1 11 ? -30.821 26.831 8.198 1.00 10.10 35 GLY B CA 1
ATOM 833 C C . GLY B 1 11 ? -30.124 26.668 6.890 1.00 9.22 35 GLY B C 1
ATOM 834 O O . GLY B 1 11 ? -30.673 26.061 5.966 1.00 9.91 35 GLY B O 1
ATOM 835 N N . HIS B 1 12 ? -28.915 27.211 6.789 1.00 9.52 36 HIS B N 1
ATOM 836 C CA . HIS B 1 12 ? -28.154 27.132 5.550 1.00 9.60 36 HIS B CA 1
ATOM 837 C C . HIS B 1 12 ? -26.710 26.926 5.859 1.00 9.13 36 HIS B C 1
ATOM 838 O O . HIS B 1 12 ? -26.233 27.220 6.960 1.00 9.76 36 HIS B O 1
ATOM 845 N N . CYS B 1 13 ? -25.971 26.390 4.898 1.00 8.98 37 CYS B N 1
ATOM 846 C CA . CYS B 1 13 ? -24.529 26.249 5.069 1.00 8.95 37 CYS B CA 1
ATOM 847 C C . CYS B 1 13 ? -23.893 27.636 5.120 1.00 9.25 37 CYS B C 1
ATOM 848 O O . CYS B 1 13 ? -24.046 28.449 4.189 1.00 10.17 37 CYS B O 1
ATOM 851 N N . LYS B 1 14 ? -23.197 27.909 6.211 1.00 9.42 38 LYS B N 1
ATOM 852 C CA . LYS B 1 14 ? -22.502 29.156 6.409 1.00 10.33 38 LYS B CA 1
ATOM 853 C C . LYS B 1 14 ? -21.196 29.179 5.595 1.00 10.25 38 LYS B C 1
ATOM 854 O O . LYS B 1 14 ? -20.924 30.124 4.849 1.00 12.65 38 LYS B O 1
ATOM 860 N N . TRP B 1 15 ? -20.390 28.125 5.749 1.00 9.79 39 TRP B N 1
ATOM 861 C CA . TRP B 1 15 ? -19.191 27.900 4.962 1.00 10.54 39 TRP B CA 1
ATOM 862 C C . TRP B 1 15 ? -18.845 26.432 5.048 1.00 9.61 39 TRP B C 1
ATOM 863 O O . TRP B 1 15 ? -19.243 25.749 5.990 1.00 9.33 39 TRP B O 1
ATOM 874 N N . PHE B 1 16 ? -18.091 25.924 4.074 1.00 10.28 40 PHE B N 1
ATOM 875 C CA . PHE B 1 16 ? -17.655 24.543 4.119 1.00 10.03 40 PHE B CA 1
ATOM 876 C C . PHE B 1 16 ? -16.378 24.409 3.346 1.00 11.75 40 PHE B C 1
ATOM 877 O O . PHE B 1 16 ? -16.333 24.799 2.180 1.00 17.33 40 PHE B O 1
ATOM 885 N N . ASN B 1 17 ? -15.356 23.856 3.974 1.00 11.07 41 ASN B N 1
ATOM 886 C CA . ASN B 1 17 ? -14.095 23.671 3.335 1.00 12.34 41 ASN B CA 1
ATOM 887 C C . ASN B 1 17 ? -13.962 22.243 2.833 1.00 12.27 41 ASN B C 1
ATOM 888 O O . ASN B 1 17 ? -13.986 21.296 3.584 1.00 13.10 41 ASN B O 1
ATOM 893 N N . VAL B 1 18 ? -13.902 22.120 1.514 1.00 12.49 42 VAL B N 1
ATOM 894 C CA . VAL B 1 18 ? -13.997 20.852 0.837 1.00 14.12 42 VAL B CA 1
ATOM 895 C C . VAL B 1 18 ? -12.868 19.866 1.215 1.00 15.57 42 VAL B C 1
ATOM 896 O O . VAL B 1 18 ? -13.127 18.656 1.385 1.00 18.01 42 VAL B O 1
ATOM 900 N N . ARG B 1 19 ? -11.636 20.359 1.298 1.00 17.95 43 ARG B N 1
ATOM 901 C CA A ARG B 1 19 ? -10.478 19.512 1.651 0.50 21.30 43 ARG B CA 1
ATOM 902 C CA B ARG B 1 19 ? -10.499 19.497 1.643 0.50 22.40 43 ARG B CA 1
ATOM 903 C C . ARG B 1 19 ? -10.401 19.202 3.140 1.00 25.61 43 ARG B C 1
ATOM 904 O O . ARG B 1 19 ? -9.977 18.117 3.521 1.00 35.24 43 ARG B O 1
ATOM 919 N N . MET B 1 20 ? -10.778 20.165 3.981 1.00 24.33 44 MET B N 1
ATOM 920 C CA . MET B 1 20 ? -10.766 19.962 5.433 1.00 25.53 44 MET B CA 1
ATOM 921 C C . MET B 1 20 ? -11.931 19.026 5.833 1.00 22.45 44 MET B C 1
ATOM 922 O O . MET B 1 20 ? -11.824 18.303 6.823 1.00 27.81 44 MET B O 1
ATOM 927 N N . GLY B 1 21 ? -13.012 19.021 5.049 1.00 16.40 45 GLY B N 1
ATOM 928 C CA . GLY B 1 21 ? -14.170 18.190 5.334 1.00 14.59 45 GLY B CA 1
ATOM 929 C C . GLY B 1 21 ? -15.012 18.677 6.506 1.00 11.21 45 GLY B C 1
ATOM 930 O O . GLY B 1 21 ? -15.660 17.860 7.183 1.00 11.33 45 GLY B O 1
ATOM 931 N N . PHE B 1 22 ? -15.027 19.986 6.750 1.00 10.93 46 PHE B N 1
ATOM 932 C CA . PHE B 1 22 ? -15.919 20.526 7.766 1.00 9.80 46 PHE B CA 1
ATOM 933 C C . PHE B 1 22 ? -16.224 21.965 7.465 1.00 8.51 46 PHE B C 1
ATOM 934 O O . PHE B 1 22 ? -15.628 22.598 6.588 1.00 9.62 46 PHE B O 1
ATOM 942 N N . GLY B 1 23 ? -17.206 22.475 8.198 1.00 8.80 47 GLY B N 1
ATOM 943 C CA . GLY B 1 23 ? -17.613 23.863 8.119 1.00 8.65 47 GLY B CA 1
ATOM 944 C C . GLY B 1 23 ? -18.655 24.136 9.165 1.00 8.10 47 GLY B C 1
ATOM 945 O O . GLY B 1 23 ? -18.709 23.446 10.189 1.00 8.08 47 GLY B O 1
ATOM 946 N N . PHE B 1 24 ? -19.463 25.164 8.923 1.00 8.26 48 PHE B N 1
ATOM 947 C CA . PHE B 1 24 ? -20.531 25.541 9.834 1.00 7.97 48 PHE B CA 1
ATOM 948 C C . PHE B 1 24 ? -21.816 25.743 9.070 1.00 7.86 48 PHE B C 1
ATOM 949 O O . PHE B 1 24 ? -21.843 26.166 7.911 1.00 8.94 48 PHE B O 1
ATOM 957 N N . ILE B 1 25 ? -22.895 25.441 9.782 1.00 8.06 49 ILE B N 1
ATOM 958 C CA . ILE B 1 25 ? -24.251 25.775 9.417 1.00 8.29 49 ILE B CA 1
ATOM 959 C C . ILE B 1 25 ? -24.694 26.995 10.231 1.00 8.16 49 ILE B C 1
ATOM 960 O O . ILE B 1 25 ? -24.369 27.114 11.408 1.00 9.18 49 ILE B O 1
ATOM 965 N N . SER B 1 26 ? -25.431 27.878 9.583 1.00 8.62 50 SER B N 1
ATOM 966 C CA A SER B 1 26 ? -26.115 28.949 10.275 0.60 8.92 50 SER B CA 1
ATOM 967 C CA B SER B 1 26 ? -26.166 28.965 10.245 0.40 9.36 50 SER B CA 1
ATOM 968 C C . SER B 1 26 ? -27.568 28.486 10.475 1.00 8.77 50 SER B C 1
ATOM 969 O O . SER B 1 26 ? -28.346 28.380 9.518 1.00 9.83 50 SER B O 1
ATOM 974 N N . MET B 1 27 ? -27.906 28.184 11.727 1.00 8.20 51 MET B N 1
ATOM 975 C CA . MET B 1 27 ? -29.251 27.750 12.085 1.00 8.60 51 MET B CA 1
ATOM 976 C C . MET B 1 27 ? -30.135 28.984 12.208 1.00 9.12 51 MET B C 1
ATOM 977 O O . MET B 1 27 ? -29.862 29.882 13.016 1.00 10.05 51 MET B O 1
ATOM 982 N N . THR B 1 28 ? -31.194 29.023 11.405 1.00 10.20 52 THR B N 1
ATOM 983 C CA . THR B 1 28 ? -32.087 30.169 11.363 1.00 10.81 52 THR B CA 1
ATOM 984 C C . THR B 1 28 ? -33.490 29.850 11.886 1.00 11.04 52 THR B C 1
ATOM 985 O O . THR B 1 28 ? -34.292 30.775 12.082 1.00 13.14 52 THR B O 1
ATOM 989 N N . SER B 1 29 ? -33.800 28.580 12.115 1.00 11.37 53 SER B N 1
ATOM 990 C CA A SER B 1 29 ? -35.032 28.258 12.806 0.50 13.61 53 SER B CA 1
ATOM 991 C CA B SER B 1 29 ? -35.091 28.177 12.673 0.50 12.20 53 SER B CA 1
ATOM 992 C C . SER B 1 29 ? -34.896 26.925 13.497 1.00 12.09 53 SER B C 1
ATOM 993 O O . SER B 1 29 ? -34.028 26.118 13.180 1.00 12.16 53 SER B O 1
ATOM 998 N N . ARG B 1 30 ? -35.751 26.726 14.482 1.00 14.87 54 ARG B N 1
ATOM 999 C CA A ARG B 1 30 ? -35.877 25.423 15.096 0.50 18.36 54 ARG B CA 1
ATOM 1000 C CA B ARG B 1 30 ? -35.862 25.423 15.137 0.50 18.04 54 ARG B CA 1
ATOM 1001 C C . ARG B 1 30 ? -37.305 25.263 15.601 1.00 21.31 54 ARG B C 1
ATOM 1002 O O . ARG B 1 30 ? -37.910 26.201 16.088 1.00 24.42 54 ARG B O 1
ATOM 1017 N N . GLU B 1 31 ? -37.845 24.075 15.392 1.00 29.44 55 GLU B N 1
ATOM 1018 C CA . GLU B 1 31 ? -39.218 23.740 15.780 1.00 33.29 55 GLU B CA 1
ATOM 1019 C C . GLU B 1 31 ? -40.295 24.680 15.214 1.00 38.88 55 GLU B C 1
ATOM 1020 O O . GLU B 1 31 ? -41.254 25.021 15.912 1.00 48.17 55 GLU B O 1
ATOM 1026 N N . GLY B 1 32 ? -40.137 25.079 13.951 1.00 27.29 56 GLY B N 1
ATOM 1027 C CA . GLY B 1 32 ? -41.080 25.974 13.292 1.00 31.67 56 GLY B CA 1
ATOM 1028 C C . GLY B 1 32 ? -40.999 27.394 13.816 1.00 28.61 56 GLY B C 1
ATOM 1029 O O . GLY B 1 32 ? -41.836 28.240 13.474 1.00 36.10 56 GLY B O 1
ATOM 1030 N N . SER B 1 33 ? -39.975 27.652 14.634 1.00 31.78 57 SER B N 1
ATOM 1031 C CA . SER B 1 33 ? -39.814 28.916 15.307 1.00 29.86 57 SER B CA 1
ATOM 1032 C C . SER B 1 33 ? -38.522 29.538 14.783 1.00 25.66 57 SER B C 1
ATOM 1033 O O . SER B 1 33 ? -37.430 29.035 15.069 1.00 21.78 57 SER B O 1
ATOM 1036 N N . PRO B 1 34 ? -38.649 30.618 13.984 1.00 23.70 58 PRO B N 1
ATOM 1037 C CA . PRO B 1 34 ? -37.474 31.341 13.510 1.00 21.90 58 PRO B CA 1
ATOM 1038 C C . PRO B 1 34 ? -36.683 31.946 14.650 1.00 20.27 58 PRO B C 1
ATOM 1039 O O . PRO B 1 34 ? -37.268 32.359 15.654 1.00 26.38 58 PRO B O 1
ATOM 1043 N N . LEU B 1 35 ? -35.365 32.008 14.481 1.00 17.07 59 LEU B N 1
ATOM 1044 C CA . LEU B 1 35 ? -34.492 32.598 15.453 1.00 14.70 59 LEU B CA 1
ATOM 1045 C C . LEU B 1 35 ? -34.221 34.058 15.150 1.00 14.73 59 LEU B C 1
ATOM 1046 O O . LEU B 1 35 ? -33.987 34.446 14.011 1.00 19.27 59 LEU B O 1
ATOM 1051 N N . GLU B 1 36 ? -34.257 34.881 16.183 1.00 14.82 60 GLU B N 1
ATOM 1052 C CA . GLU B 1 36 ? -33.865 36.269 16.034 1.00 18.73 60 GLU B CA 1
ATOM 1053 C C . GLU B 1 36 ? -32.377 36.429 15.677 1.00 16.54 60 GLU B C 1
ATOM 1054 O O . GLU B 1 36 ? -32.016 37.279 14.870 1.00 20.61 60 GLU B O 1
ATOM 1060 N N . ASN B 1 37 ? -31.527 35.587 16.259 1.00 13.95 61 ASN B N 1
ATOM 1061 C CA . ASN B 1 37 ? -30.085 35.591 16.022 1.00 13.82 61 ASN B CA 1
ATOM 1062 C C . ASN B 1 37 ? -29.712 34.219 15.473 1.00 12.40 61 ASN B C 1
ATOM 1063 O O . ASN B 1 37 ? -29.887 33.228 16.166 1.00 13.60 61 ASN B O 1
ATOM 1068 N N . PRO B 1 38 ? -29.169 34.138 14.245 1.00 11.52 62 PRO B N 1
ATOM 1069 C CA . PRO B 1 38 ? -28.742 32.828 13.756 1.00 10.51 62 PRO B CA 1
ATOM 1070 C C . PRO B 1 38 ? -27.685 32.232 14.666 1.00 9.74 62 PRO B C 1
ATOM 1071 O O . PRO B 1 38 ? -26.903 32.968 15.243 1.00 11.69 62 PRO B O 1
ATOM 1075 N N . VAL B 1 39 ? -27.688 30.914 14.791 1.00 9.11 63 VAL B N 1
ATOM 1076 C CA . VAL B 1 39 ? -26.819 30.176 15.683 1.00 8.67 63 VAL B CA 1
ATOM 1077 C C . VAL B 1 39 ? -25.876 29.298 14.876 1.00 8.28 63 VAL B C 1
ATOM 1078 O O . VAL B 1 39 ? -26.291 28.578 13.969 1.00 8.81 63 VAL B O 1
ATOM 1082 N N . ASP B 1 40 ? -24.584 29.330 15.217 1.00 8.33 64 ASP B N 1
ATOM 1083 C CA . ASP B 1 40 ? -23.586 28.525 14.507 1.00 7.95 64 ASP B CA 1
ATOM 1084 C C . ASP B 1 40 ? -23.633 27.065 14.973 1.00 8.03 64 ASP B C 1
ATOM 1085 O O . ASP B 1 40 ? -23.625 26.789 16.178 1.00 9.02 64 ASP B O 1
ATOM 1090 N N . VAL B 1 41 ? -23.619 26.147 14.003 1.00 7.93 65 VAL B N 1
ATOM 1091 C CA . VAL B 1 41 ? -23.614 24.713 14.272 1.00 7.47 65 VAL B CA 1
ATOM 1092 C C . VAL B 1 41 ? -22.493 24.080 13.442 1.00 7.30 65 VAL B C 1
ATOM 1093 O O . VAL B 1 41 ? -22.499 24.168 12.209 1.00 7.86 65 VAL B O 1
ATOM 1097 N N . PHE B 1 42 ? -21.540 23.444 14.097 1.00 7.67 66 PHE B N 1
ATOM 1098 C CA . PHE B 1 42 ? -20.463 22.761 13.404 1.00 7.79 66 PHE B CA 1
ATOM 1099 C C . PHE B 1 42 ? -21.009 21.617 12.569 1.00 7.42 66 PHE B C 1
ATOM 1100 O O . PHE B 1 42 ? -21.948 20.927 12.976 1.00 8.09 66 PHE B O 1
ATOM 1108 N N . VAL B 1 43 ? -20.403 21.380 11.414 1.00 7.56 67 VAL B N 1
ATOM 1109 C CA . VAL B 1 43 ? -20.766 20.228 10.583 1.00 8.15 67 VAL B CA 1
ATOM 1110 C C . VAL B 1 43 ? -19.529 19.579 9.988 1.00 7.92 67 VAL B C 1
ATOM 1111 O O . VAL B 1 43 ? -18.693 20.214 9.341 1.00 8.94 67 VAL B O 1
ATOM 1115 N N . HIS B 1 44 ? -19.430 18.270 10.190 1.00 8.33 68 HIS B N 1
ATOM 1116 C CA . HIS B 1 44 ? -18.375 17.445 9.601 1.00 8.43 68 HIS B CA 1
ATOM 1117 C C . HIS B 1 44 ? -18.913 16.694 8.407 1.00 7.94 68 HIS B C 1
ATOM 1118 O O . HIS B 1 44 ? -20.090 16.300 8.384 1.00 8.14 68 HIS B O 1
ATOM 1125 N N . GLN B 1 45 ? -18.060 16.433 7.416 1.00 8.15 69 GLN B N 1
ATOM 1126 C CA . GLN B 1 45 ? -18.471 15.713 6.217 1.00 8.39 69 GLN B CA 1
ATOM 1127 C C . GLN B 1 45 ? -19.092 14.352 6.498 1.00 8.08 69 GLN B C 1
ATOM 1128 O O . GLN B 1 45 ? -19.937 13.882 5.743 1.00 8.28 69 GLN B O 1
ATOM 1134 N N . SER B 1 46 ? -18.677 13.723 7.589 1.00 7.90 70 SER B N 1
ATOM 1135 C CA . SER B 1 46 ? -19.165 12.394 7.936 1.00 8.82 70 SER B CA 1
ATOM 1136 C C . SER B 1 46 ? -20.611 12.389 8.400 1.00 8.46 70 SER B C 1
ATOM 1137 O O . SER B 1 46 ? -21.175 11.306 8.605 1.00 10.72 70 SER B O 1
ATOM 1140 N N . LYS B 1 47 ? -21.215 13.568 8.536 1.00 7.81 71 LYS B N 1
ATOM 1141 C CA . LYS B 1 47 ? -22.612 13.700 8.945 1.00 8.16 71 LYS B CA 1
ATOM 1142 C C . LYS B 1 47 ? -23.545 14.032 7.795 1.00 7.75 71 LYS B C 1
ATOM 1143 O O . LYS B 1 47 ? -24.744 14.194 8.000 1.00 8.91 71 LYS B O 1
ATOM 1149 N N . LEU B 1 48 ? -23.017 14.147 6.567 1.00 7.60 72 LEU B N 1
ATOM 1150 C CA . LEU B 1 48 ? -23.803 14.637 5.437 1.00 7.69 72 LEU B CA 1
ATOM 1151 C C . LEU B 1 48 ? -24.508 13.501 4.725 1.00 7.81 72 LEU B C 1
ATOM 1152 O O . LEU B 1 48 ? -23.872 12.614 4.168 1.00 9.20 72 LEU B O 1
ATOM 1157 N N . TYR B 1 49 ? -25.841 13.594 4.658 1.00 8.00 73 TYR B N 1
ATOM 1158 C CA . TYR B 1 49 ? -26.640 12.608 3.941 1.00 8.38 73 TYR B CA 1
ATOM 1159 C C . TYR B 1 49 ? -26.563 12.906 2.457 1.00 8.33 73 TYR B C 1
ATOM 1160 O O . TYR B 1 49 ? -27.245 13.789 1.947 1.00 9.79 73 TYR B O 1
ATOM 1169 N N . MET B 1 50 ? -25.715 12.154 1.760 1.00 8.72 74 MET B N 1
ATOM 1170 C CA . MET B 1 50 ? -25.510 12.259 0.322 1.00 9.23 74 MET B CA 1
ATOM 1171 C C . MET B 1 50 ? -24.558 11.139 -0.070 1.00 9.61 74 MET B C 1
ATOM 1172 O O . MET B 1 50 ? -23.751 10.676 0.751 1.00 10.23 74 MET B O 1
ATOM 1177 N N . GLU B 1 51 ? -24.611 10.747 -1.329 1.00 11.70 75 GLU B N 1
ATOM 1178 C CA A GLU B 1 51 ? -23.684 9.851 -2.003 0.15 8.72 75 GLU B CA 1
ATOM 1179 C CA C GLU B 1 51 ? -23.645 9.788 -1.862 0.85 12.62 75 GLU B CA 1
ATOM 1180 C C . GLU B 1 51 ? -22.436 10.564 -2.442 1.00 10.84 75 GLU B C 1
ATOM 1181 O O . GLU B 1 51 ? -22.444 11.783 -2.617 1.00 13.04 75 GLU B O 1
ATOM 1192 N N . GLY B 1 52 ? -21.392 9.806 -2.711 1.00 10.26 76 GLY B N 1
ATOM 1193 C CA . GLY B 1 52 ? -20.175 10.334 -3.279 1.00 10.91 76 GLY B CA 1
ATOM 1194 C C . GLY B 1 52 ? -19.281 11.051 -2.281 1.00 8.32 76 GLY B C 1
ATOM 1195 O O . GLY B 1 52 ? -19.432 10.941 -1.073 1.00 9.20 76 GLY B O 1
ATOM 1196 N N . PHE B 1 53 ? -18.326 11.789 -2.826 1.00 8.54 77 PHE B N 1
ATOM 1197 C CA . PHE B 1 53 ? -17.535 12.709 -2.021 1.00 8.30 77 PHE B CA 1
ATOM 1198 C C . PHE B 1 53 ? -18.484 13.711 -1.352 1.00 8.26 77 PHE B C 1
ATOM 1199 O O . PHE B 1 53 ? -19.343 14.291 -2.022 1.00 10.34 77 PHE B O 1
ATOM 1207 N N . ARG B 1 54 ? -18.348 13.880 -0.045 1.00 7.57 78 ARG B N 1
ATOM 1208 C CA . ARG B 1 54 ? -19.301 14.668 0.734 1.00 7.91 78 ARG B CA 1
ATOM 1209 C C . ARG B 1 54 ? -18.840 16.100 0.968 1.00 8.14 78 ARG B C 1
ATOM 1210 O O . ARG B 1 54 ? -17.698 16.352 1.369 1.00 9.52 78 ARG B O 1
ATOM 1218 N N . SER B 1 55 ? -19.755 17.037 0.725 1.00 7.64 79 SER B N 1
ATOM 1219 C CA . SER B 1 55 ? -19.513 18.448 0.962 1.00 8.17 79 SER B CA 1
ATOM 1220 C C . SER B 1 55 ? -20.860 19.152 1.010 1.00 7.70 79 SER B C 1
ATOM 1221 O O . SER B 1 55 ? -21.876 18.601 0.616 1.00 8.37 79 SER B O 1
ATOM 1224 N N . LEU B 1 56 ? -20.839 20.412 1.455 1.00 8.53 80 LEU B N 1
ATOM 1225 C CA . LEU B 1 56 ? -21.964 21.314 1.320 1.00 8.46 80 LEU B CA 1
ATOM 1226 C C . LEU B 1 56 ? -21.568 22.491 0.429 1.00 9.87 80 LEU B C 1
ATOM 1227 O O . LEU B 1 56 ? -20.409 22.891 0.403 1.00 10.60 80 LEU B O 1
ATOM 1232 N N . LYS B 1 57 ? -22.563 23.040 -0.266 1.00 10.49 81 LYS B N 1
ATOM 1233 C CA . LYS B 1 57 ? -22.440 24.303 -0.977 1.00 10.96 81 LYS B CA 1
ATOM 1234 C C . LYS B 1 57 ? -22.735 25.432 -0.016 1.00 10.65 81 LYS B C 1
ATOM 1235 O O . LYS B 1 57 ? -23.744 25.403 0.685 1.00 10.78 81 LYS B O 1
ATOM 1241 N N . GLU B 1 58 ? -21.913 26.476 -0.033 1.00 12.30 82 GLU B N 1
ATOM 1242 C CA . GLU B 1 58 ? -22.195 27.629 0.787 1.00 12.15 82 GLU B CA 1
ATOM 1243 C C . GLU B 1 58 ? -23.583 28.178 0.413 1.00 10.79 82 GLU B C 1
ATOM 1244 O O . GLU B 1 58 ? -23.911 28.317 -0.759 1.00 12.51 82 GLU B O 1
ATOM 1250 N N . GLY B 1 59 ? -24.408 28.412 1.425 1.00 10.41 83 GLY B N 1
ATOM 1251 C CA . GLY B 1 59 ? -25.751 28.899 1.259 1.00 11.09 83 GLY B CA 1
ATOM 1252 C C . GLY B 1 59 ? -26.820 27.844 1.048 1.00 10.47 83 GLY B C 1
ATOM 1253 O O . GLY B 1 59 ? -27.992 28.185 1.062 1.00 12.40 83 GLY B O 1
ATOM 1254 N N . GLU B 1 60 ? -26.472 26.568 0.841 1.00 10.37 84 GLU B N 1
ATOM 1255 C CA . GLU B 1 60 ? -27.524 25.599 0.553 1.00 10.24 84 GLU B CA 1
ATOM 1256 C C . GLU B 1 60 ? -28.402 25.407 1.790 1.00 9.83 84 GLU B C 1
ATOM 1257 O O . GLU B 1 60 ? -27.904 25.405 2.919 1.00 9.79 84 GLU B O 1
ATOM 1263 N N . PRO B 1 61 ? -29.705 25.236 1.592 1.00 10.34 85 PRO B N 1
ATOM 1264 C CA . PRO B 1 61 ? -30.623 25.038 2.721 1.00 10.23 85 PRO B CA 1
ATOM 1265 C C . PRO B 1 61 ? -30.489 23.633 3.283 1.00 9.81 85 PRO B C 1
ATOM 1266 O O . PRO B 1 61 ? -30.403 22.663 2.536 1.00 10.70 85 PRO B O 1
ATOM 1270 N N . VAL B 1 62 ? -30.470 23.539 4.605 1.00 9.14 86 VAL B N 1
ATOM 1271 C CA . VAL B 1 62 ? -30.292 22.264 5.280 1.00 9.13 86 VAL B CA 1
ATOM 1272 C C . VAL B 1 62 ? -31.289 22.110 6.428 1.00 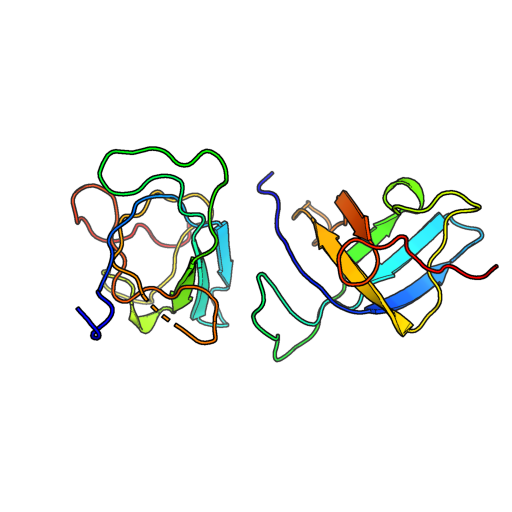9.15 86 VAL B C 1
ATOM 1273 O O . VAL B 1 62 ? -31.801 23.091 6.987 1.00 10.03 86 VAL B O 1
ATOM 1277 N N . GLU B 1 63 ? -31.530 20.853 6.778 1.00 9.24 87 GLU B N 1
ATOM 1278 C CA . GLU B 1 63 ? -32.223 20.444 7.988 1.00 9.61 87 GLU B CA 1
ATOM 1279 C C . GLU B 1 63 ? -31.267 19.504 8.711 1.00 9.28 87 GLU B C 1
ATOM 1280 O O . GLU B 1 63 ? -30.494 18.776 8.080 1.00 11.57 87 GLU B O 1
ATOM 1286 N N . PHE B 1 64 ? -31.307 19.497 10.034 1.00 9.00 88 PHE B N 1
ATOM 1287 C CA . PHE B 1 64 ? -30.318 18.749 10.767 1.00 9.22 88 PHE B CA 1
ATOM 1288 C C . PHE B 1 64 ? -30.766 18.461 12.188 1.00 9.36 88 PHE B C 1
ATOM 1289 O O . PHE B 1 64 ? -31.644 19.119 12.747 1.00 10.73 88 PHE B O 1
ATOM 1297 N N . THR B 1 65 ? -30.127 17.453 12.749 1.00 9.20 89 THR B N 1
ATOM 1298 C CA A THR B 1 65 ? -30.175 17.180 14.172 0.50 9.47 89 THR B CA 1
ATOM 1299 C CA B THR B 1 65 ? -30.166 17.183 14.177 0.50 9.60 89 THR B CA 1
ATOM 1300 C C . THR B 1 65 ? -28.822 17.623 14.732 1.00 9.42 89 THR B C 1
ATOM 1301 O O . THR B 1 65 ? -27.791 17.502 14.072 1.00 9.70 89 THR B O 1
ATOM 1308 N N . PHE B 1 66 ? -28.829 18.170 15.936 1.00 10.38 90 PHE B N 1
ATOM 1309 C CA . PHE B 1 66 ? -27.632 18.724 16.538 1.00 10.66 90 PHE B CA 1
ATOM 1310 C C . PHE B 1 66 ? -27.659 18.552 18.037 1.00 10.66 90 PHE B C 1
ATOM 1311 O O . PHE B 1 66 ? -28.678 18.225 18.620 1.00 11.73 90 PHE B O 1
ATOM 1319 N N . LYS B 1 67 ? -26.506 18.767 18.645 1.00 10.88 91 LYS B N 1
ATOM 1320 C CA . LYS B 1 67 ? -26.397 18.682 20.081 1.00 10.74 91 LYS B CA 1
ATOM 1321 C C . LYS B 1 67 ? -25.394 19.696 20.574 1.00 10.18 91 LYS B C 1
ATOM 1322 O O . LYS B 1 67 ? -24.536 20.172 19.823 1.00 10.89 91 LYS B O 1
ATOM 1328 N N . LYS B 1 68 ? -25.517 20.012 21.844 1.00 11.16 92 LYS B N 1
ATOM 1329 C CA B LYS B 1 68 ? -24.497 20.805 22.524 0.12 10.11 92 LYS B CA 1
ATOM 1330 C CA C LYS B 1 68 ? -24.511 20.819 22.506 0.50 12.08 92 LYS B CA 1
ATOM 1331 C CA D LYS B 1 68 ? -24.527 20.798 22.542 0.38 11.73 92 LYS B CA 1
ATOM 1332 C C . LYS B 1 68 ? -23.244 19.987 22.676 1.00 11.40 92 LYS B C 1
ATOM 1333 O O . LYS B 1 68 ? -23.313 18.806 22.994 1.00 13.18 92 LYS B O 1
ATOM 1349 N N . SER B 1 69 ? -22.088 20.621 22.480 1.00 13.39 93 SER B N 1
ATOM 1350 C CA . SER B 1 69 ? -20.800 19.930 22.681 1.00 16.06 93 SER B CA 1
ATOM 1351 C C . SER B 1 69 ? -19.745 20.955 23.021 1.00 14.93 93 SER B C 1
ATOM 1352 O O . SER B 1 69 ? -20.042 22.154 23.125 1.00 15.93 93 SER B O 1
ATOM 1355 N N . SER B 1 70 ? -18.510 20.513 23.180 1.00 18.21 94 SER B N 1
ATOM 1356 C CA . SER B 1 70 ? -17.397 21.446 23.377 1.00 24.12 94 SER B CA 1
ATOM 1357 C C . SER B 1 70 ? -17.234 22.435 22.199 1.00 22.46 94 SER B C 1
ATOM 1358 O O . SER B 1 70 ? -16.581 23.472 22.340 1.00 29.04 94 SER B O 1
ATOM 1361 N N . LYS B 1 71 ? -17.79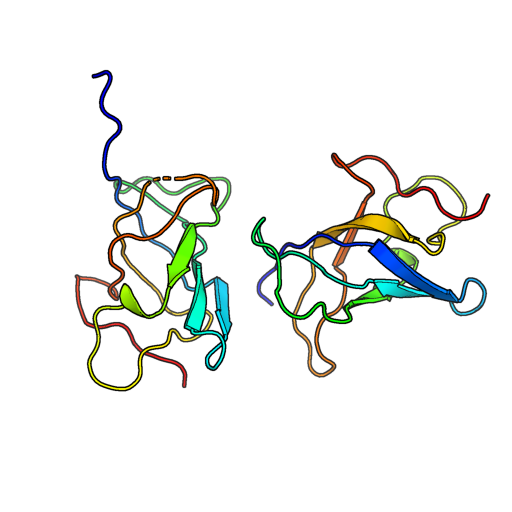0 22.080 21.036 1.00 19.50 95 LYS B N 1
ATOM 1362 C CA . LYS B 1 71 ? -17.727 22.934 19.857 1.00 19.36 95 LYS B CA 1
ATOM 1363 C C . LYS B 1 71 ? -18.764 24.056 19.870 1.00 17.78 95 LYS B C 1
ATOM 1364 O O . LYS B 1 71 ? -18.768 24.889 18.968 1.00 21.05 95 LYS B O 1
ATOM 1370 N N . GLY B 1 72 ? -19.616 24.111 20.890 1.00 14.87 96 GLY B N 1
ATOM 1371 C CA . GLY B 1 72 ? -20.785 24.977 20.839 1.00 12.48 96 GLY B CA 1
ATOM 1372 C C . GLY B 1 72 ? -21.962 24.062 20.572 1.00 10.58 96 GLY B C 1
ATOM 1373 O O . GLY B 1 72 ? -22.466 23.396 21.482 1.00 12.04 96 GLY B O 1
ATOM 1374 N N . PHE B 1 73 ? -22.345 23.980 19.305 1.00 9.57 97 PHE B N 1
ATOM 1375 C CA . PHE B 1 73 ? -23.297 23.008 18.824 1.00 9.56 97 PHE B CA 1
ATOM 1376 C C . PHE B 1 73 ? -22.662 22.271 17.666 1.00 9.67 97 PHE B C 1
ATOM 1377 O O . PHE B 1 73 ? -21.922 22.872 16.878 1.00 10.02 97 PHE B O 1
ATOM 1385 N N . GLU B 1 74 ? -22.999 21.001 17.522 1.00 9.70 98 GLU B N 1
ATOM 1386 C CA . GLU B 1 74 ? -22.513 20.199 16.420 1.00 10.32 98 GLU B CA 1
ATOM 1387 C C . GLU B 1 74 ? -23.595 19.321 15.853 1.00 9.24 98 GLU B C 1
ATOM 1388 O O . GLU B 1 74 ? -24.488 18.850 16.549 1.00 11.04 98 GLU B O 1
ATOM 1394 N N . SER B 1 75 ? -23.484 19.081 14.571 1.00 9.33 99 SER B N 1
ATOM 1395 C CA A SER B 1 75 ? -24.451 18.306 13.790 0.60 8.85 99 SER B CA 1
ATOM 1396 C CA B SER B 1 75 ? -24.540 18.324 13.923 0.40 9.13 99 SER B CA 1
ATOM 1397 C C . SER B 1 75 ? -24.279 16.824 14.019 1.00 9.03 99 SER B C 1
ATOM 1398 O O . SER B 1 75 ? -23.139 16.337 13.991 1.00 10.60 99 SER B O 1
ATOM 1403 N N . LEU B 1 76 ? -25.394 16.107 14.173 1.00 9.51 100 LEU B N 1
ATOM 1404 C CA A LEU B 1 76 ? -25.460 14.635 14.177 0.50 8.94 100 LEU B CA 1
ATOM 1405 C CA B LEU B 1 76 ? -25.369 14.651 14.158 0.50 9.34 100 LEU B CA 1
ATOM 1406 C C . LEU B 1 76 ? -25.722 14.076 12.796 1.00 8.38 100 LEU B C 1
ATOM 1407 O O . LEU B 1 76 ? -25.259 12.976 12.481 1.00 9.80 100 LEU B O 1
ATOM 1416 N N . ARG B 1 77 ? -26.514 14.786 12.005 1.00 8.19 101 ARG B N 1
ATOM 1417 C CA . ARG B 1 77 ? -26.903 14.358 10.673 1.00 8.29 101 ARG B CA 1
ATOM 1418 C C . ARG B 1 77 ? -27.463 15.579 9.972 1.00 8.09 101 ARG B C 1
ATOM 1419 O O . ARG B 1 77 ? -28.198 16.351 10.592 1.00 9.85 101 ARG B O 1
ATOM 1427 N N . VAL B 1 78 ? -27.119 15.746 8.702 1.00 7.65 102 VAL B N 1
ATOM 1428 C CA . VAL B 1 78 ? -27.526 16.890 7.910 1.00 7.29 102 VAL B CA 1
ATOM 1429 C C . VAL B 1 78 ? -28.121 16.413 6.604 1.00 7.87 102 VAL B C 1
ATOM 1430 O O . VAL B 1 78 ? -27.521 15.588 5.921 1.00 8.48 102 VAL B O 1
ATOM 1434 N N . THR B 1 79 ? -29.277 16.965 6.249 1.00 8.41 103 THR B N 1
ATOM 1435 C CA . THR B 1 79 ? -29.938 16.704 4.987 1.00 8.72 103 THR B CA 1
ATOM 1436 C C . THR B 1 79 ? -30.284 18.031 4.318 1.00 9.02 103 THR B C 1
ATOM 1437 O O . THR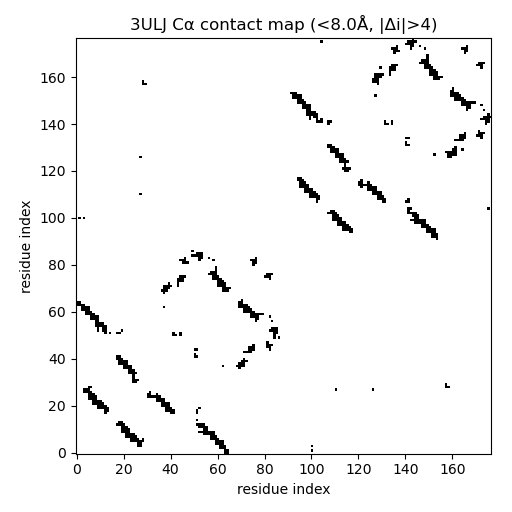 B 1 79 ? -30.156 19.107 4.909 1.00 9.51 103 THR B O 1
ATOM 1441 N N . GLY B 1 80 ? -30.776 17.947 3.092 1.00 9.92 104 GLY B N 1
ATOM 1442 C CA . GLY B 1 80 ? -31.465 19.055 2.477 1.00 10.45 104 GLY B CA 1
ATOM 1443 C C . GLY B 1 80 ? -32.892 19.182 2.968 1.00 11.89 104 GLY B C 1
ATOM 1444 O O . GLY B 1 80 ? -33.353 18.436 3.834 1.00 12.05 104 GLY B O 1
ATOM 1445 N N . PRO B 1 81 ? -33.624 20.123 2.380 1.00 12.77 105 PRO B N 1
ATOM 1446 C CA . PRO B 1 81 ? -35.030 20.295 2.741 1.00 14.20 105 PRO B CA 1
ATOM 1447 C C . PRO B 1 81 ? -35.827 19.009 2.550 1.00 14.26 105 PRO B C 1
ATOM 1448 O O . PRO B 1 81 ? -35.572 18.251 1.603 1.00 14.94 105 PRO B O 1
ATOM 1452 N N . GLY B 1 82 ? -36.772 18.764 3.446 1.00 15.04 106 GLY B N 1
ATOM 1453 C CA . GLY B 1 82 ? -37.632 17.599 3.349 1.00 16.35 106 GLY B CA 1
ATOM 1454 C C . GLY B 1 82 ? -36.942 16.272 3.573 1.00 15.90 106 GLY B C 1
ATOM 1455 O O . GLY B 1 82 ? -37.512 15.230 3.27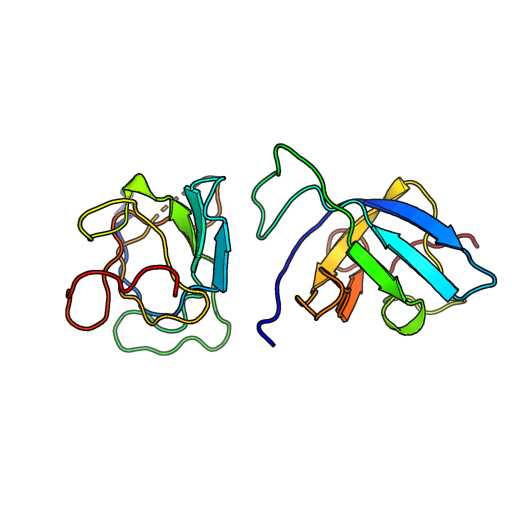2 1.00 19.29 106 GLY B O 1
ATOM 1456 N N . GLY B 1 83 ? -35.717 16.289 4.091 1.00 13.77 107 GLY B N 1
ATOM 1457 C CA . GLY B 1 83 ? -34.951 15.077 4.281 1.00 14.50 107 GLY B CA 1
ATOM 1458 C C . GLY B 1 83 ? -34.263 14.555 3.043 1.00 13.66 107 GLY B C 1
ATOM 1459 O O . GLY B 1 83 ? -33.706 13.475 3.060 1.00 16.75 107 GLY B O 1
ATOM 1460 N N . ASN B 1 84 ? -34.262 15.324 1.972 1.00 13.78 108 ASN B N 1
ATOM 1461 C CA . ASN B 1 84 ? -33.588 14.924 0.746 1.00 13.94 108 ASN B CA 1
ATOM 1462 C C . ASN B 1 84 ? -32.068 15.003 0.908 1.00 11.81 108 ASN B C 1
ATOM 1463 O O . ASN B 1 84 ? -31.567 15.643 1.829 1.00 11.79 108 ASN B O 1
ATOM 1468 N N . PRO B 1 85 ? -31.316 14.341 0.023 1.00 12.05 109 PRO B N 1
ATOM 1469 C CA . PRO B 1 85 ? -29.866 14.451 0.134 1.00 11.37 109 PRO B CA 1
ATOM 1470 C C . PRO B 1 85 ? -29.379 15.896 0.008 1.00 10.73 109 PRO B C 1
ATOM 1471 O O . PRO B 1 85 ? -30.006 16.739 -0.653 1.00 12.30 109 PRO B O 1
ATOM 1475 N N . CYS B 1 86 ? -28.247 16.177 0.642 1.00 9.84 110 CYS B N 1
ATOM 1476 C CA . CYS B 1 86 ? -27.582 17.483 0.515 1.00 9.61 110 CYS B CA 1
ATOM 1477 C C . CYS B 1 86 ? -27.196 17.725 -0.941 1.00 9.96 110 CYS B C 1
ATOM 1478 O O . CYS B 1 86 ? -27.002 16.790 -1.693 1.00 12.13 110 CYS B O 1
ATOM 1481 N N . LEU B 1 87 ? -27.059 19.002 -1.295 1.00 10.98 111 LEU B N 1
ATOM 1482 C CA . LEU B 1 87 ? -26.754 19.398 -2.655 1.00 11.34 111 LEU B CA 1
ATOM 1483 C C . LEU B 1 87 ? -25.290 19.126 -3.012 1.00 11.62 111 LEU B C 1
ATOM 1484 O O . LEU B 1 87 ? -25.005 18.522 -4.046 1.00 12.31 111 LEU B O 1
ATOM 1489 N N . GLY B 1 88 ? -24.362 19.579 -2.170 1.00 11.01 112 GLY B N 1
ATOM 1490 C CA . GLY B 1 88 ? -22.939 19.486 -2.429 1.00 10.69 112 GLY B CA 1
ATOM 1491 C C . GLY B 1 88 ? -22.391 20.705 -3.157 1.00 9.87 112 GLY B C 1
ATOM 1492 O O . GLY B 1 88 ? -23.108 21.398 -3.864 1.00 11.91 112 GLY B O 1
ATOM 1493 N N . ASN B 1 89 ? -21.099 20.959 -2.995 1.00 10.82 113 ASN B N 1
ATOM 1494 C CA A ASN B 1 89 ? -20.508 22.132 -3.584 0.50 11.09 113 ASN B CA 1
ATOM 1495 C CA B ASN B 1 89 ? -20.467 22.139 -3.590 0.50 11.17 113 ASN B CA 1
ATOM 1496 C C . ASN B 1 89 ? -20.641 22.138 -5.112 1.00 11.40 113 ASN B C 1
ATOM 1497 O O . ASN B 1 89 ? -20.348 21.158 -5.786 1.00 10.40 113 ASN B O 1
ATOM 1506 N N . GLU B 1 90 ? -21.092 23.272 -5.633 1.00 14.05 114 GLU B N 1
ATOM 1507 C CA . GLU B 1 90 ? -21.288 23.491 -7.052 1.00 15.58 114 GLU B CA 1
ATOM 1508 C C . GLU B 1 90 ? -21.238 24.971 -7.318 1.00 22.06 114 GLU B C 1
ATOM 1509 O O . GLU B 1 90 ? -21.258 25.771 -6.373 1.00 25.80 114 GLU B O 1
#

Secondary structure (DSSP, 8-state):
---EEEEEEEEEEETTTTEEEEEEEEETTEEEEEEEEEEEEGGGB--SSS----TT-EEEEEEEEETTEEEEEEEE-GGGPPP----/--S---EEEEEEEEEEETTTTEEEEEEEEETTEEEEEEEEEEEEGGGB--SSS----TT-EEEEEEEEETTEEEEEEEE-GGGPPP----

Solvent-accessible surface area: 10202 Å² total; per-residue (Å²): 132,70,70,7,115,10,37,10,70,1,87,92,28,54,62,193,98,8,62,0,58,0,14,0,48,17,15,17,63,9,113,23,159,105,74,55,64,0,67,0,66,48,64,76,9,98,31,181,48,121,97,0,2,110,134,43,7,70,3,68,11,39,0,62,115,33,124,178,32,42,36,6,58,123,0,7,1,67,70,36,88,70,7,125,5,74,169,108,122,114,115,124,77,62,164,7,41,10,50,1,11,7,10,51,56,230,83,6,30,0,2,0,4,7,49,29,89,143,81,50,112,39,169,100,68,42,27,0,18,0,65,48,66,75,9,93,34,168,59,156,91,9,1,68,64,46,6,75,3,63,9,20,7,86,143,40,130,84,39,52,31,3,65,122,0,11,1,71,69,35,91,76,8,98,6,90,148

Sequence (177 aa):
PQVLRRGSGHCKWFNVRRMGFGFISSMTSSSREGSPPLENPVDVFVHQSKLYMEGFRSLKEEGEPVEFTFKKSSKGFESSLRVTGPGGNPCLLGNEGSSDPPQQVVLLRGSSGHCKWFNVRRMGFGFISSMTSSRREGSPLENPVDVFVHQSKLYMEEGFRSLKEGEPVEFTTFKKKKSSKGFESSLLRVTGPGGNPCLGNNE